Protein AF-A0A965TV95-F1 (afdb_monomer)

Solvent-accessible surface area (backbone atoms only — not comparable to full-atom values): 13916 Å² total; per-residue (Å²): 70,40,41,37,41,27,24,41,44,85,40,64,70,50,76,46,81,47,60,90,89,68,86,90,83,76,67,86,91,74,38,70,69,52,52,56,49,50,51,45,25,64,51,59,41,66,71,54,81,82,43,50,16,87,98,57,63,55,27,43,39,33,44,36,45,94,66,37,34,44,35,34,38,36,69,82,50,48,34,39,35,44,33,46,82,91,44,77,47,80,42,73,73,57,70,82,58,56,58,62,84,54,31,76,73,72,46,57,62,50,72,40,102,84,54,74,42,66,87,88,65,74,56,98,88,47,64,76,71,73,71,75,49,50,75,67,55,45,50,47,52,50,30,41,74,69,59,46,49,60,58,54,51,54,49,53,50,52,52,51,50,53,53,54,50,54,50,52,50,55,51,52,53,54,49,50,53,53,49,51,52,52,50,52,52,51,52,54,52,51,58,51,51,53,54,52,49,56,53,49,55,52,52,51,53,52,51,50,54,52,51,57,52,49,54,52,51,53,54,52,51,54,51,52,54,52,49,55,55,49,52,54,50,50,53,52,50,51,55,56,56,67,74,75,114

Structure (mmCIF, N/CA/C/O backbone):
data_AF-A0A965TV95-F1
#
_entry.id   AF-A0A965TV95-F1
#
loop_
_atom_site.group_PDB
_atom_site.id
_atom_site.type_symbol
_atom_site.label_atom_id
_atom_site.label_alt_id
_atom_site.label_comp_id
_atom_site.label_asym_id
_atom_site.label_entity_id
_atom_site.label_seq_id
_atom_site.pdbx_PDB_ins_code
_atom_site.Cartn_x
_atom_site.Cartn_y
_atom_site.Cartn_z
_atom_site.occupancy
_atom_site.B_iso_or_equiv
_atom_site.auth_seq_id
_atom_site.auth_comp_id
_atom_site.auth_asym_id
_atom_site.auth_atom_id
_atom_site.pdbx_PDB_model_num
ATOM 1 N N . MET A 1 1 ? -24.314 -5.364 17.570 1.00 91.31 1 MET A N 1
ATOM 2 C CA . MET A 1 1 ? -22.906 -5.791 17.663 1.00 91.31 1 MET A CA 1
ATOM 3 C C . MET A 1 1 ? -22.547 -5.962 19.131 1.00 91.31 1 MET A C 1
ATOM 5 O O . MET A 1 1 ? -23.114 -5.269 19.971 1.00 91.31 1 MET A O 1
ATOM 9 N N . GLU A 1 2 ? -21.637 -6.867 19.453 1.00 95.75 2 GLU A N 1
ATOM 10 C CA . GLU A 1 2 ? -21.153 -7.118 20.809 1.00 95.75 2 GLU A CA 1
ATOM 11 C C . GLU A 1 2 ? -19.624 -7.090 20.809 1.00 95.75 2 GLU A C 1
ATOM 13 O O . GLU A 1 2 ? -18.989 -7.829 20.062 1.00 95.75 2 GLU A O 1
ATOM 18 N N . LEU A 1 3 ? -19.040 -6.230 21.642 1.00 96.50 3 LEU A N 1
ATOM 19 C CA . LEU A 1 3 ? -17.599 -6.097 21.817 1.00 96.50 3 LEU A CA 1
ATOM 20 C C . LEU A 1 3 ? -17.187 -6.714 23.154 1.00 96.50 3 LEU A C 1
ATOM 22 O O . LEU A 1 3 ? -17.605 -6.248 24.215 1.00 96.50 3 LEU A O 1
ATOM 26 N N . ARG A 1 4 ? -16.331 -7.731 23.110 1.00 97.44 4 ARG A N 1
ATOM 27 C CA . ARG A 1 4 ? -15.709 -8.359 24.278 1.00 97.44 4 ARG A CA 1
ATOM 28 C C . ARG A 1 4 ? -14.257 -7.929 24.382 1.00 97.44 4 ARG A C 1
ATOM 30 O O . ARG A 1 4 ? -13.514 -7.971 23.406 1.00 97.44 4 ARG A O 1
ATOM 37 N N . ILE A 1 5 ? -13.861 -7.521 25.581 1.00 97.31 5 ILE A N 1
ATOM 38 C CA . ILE A 1 5 ? -12.530 -6.996 25.875 1.00 97.31 5 ILE A CA 1
ATOM 39 C C . ILE A 1 5 ? -12.007 -7.683 27.128 1.00 97.31 5 ILE A C 1
ATOM 41 O O . ILE A 1 5 ? -12.613 -7.583 28.200 1.00 97.31 5 ILE A O 1
ATOM 45 N N . LYS A 1 6 ? -10.843 -8.321 27.022 1.00 97.19 6 LYS A N 1
ATOM 46 C CA . LYS A 1 6 ? -10.181 -9.002 28.132 1.00 97.19 6 LYS A CA 1
ATOM 47 C C . LYS A 1 6 ? -8.717 -8.585 28.215 1.00 97.19 6 LYS A C 1
ATOM 49 O O . LYS A 1 6 ? -7.990 -8.672 27.233 1.00 97.19 6 LYS A O 1
ATOM 54 N N . ASN A 1 7 ? -8.289 -8.180 29.410 1.00 96.56 7 ASN A N 1
ATOM 55 C CA . ASN A 1 7 ? -6.923 -7.750 29.726 1.00 96.56 7 ASN A CA 1
ATOM 56 C C . ASN A 1 7 ? -6.386 -6.588 28.858 1.00 96.56 7 ASN A C 1
ATOM 58 O O . ASN A 1 7 ? -5.202 -6.554 28.522 1.00 96.56 7 ASN A O 1
ATOM 62 N N . PHE A 1 8 ? -7.232 -5.599 28.562 1.00 95.75 8 PHE A N 1
ATOM 63 C CA . PHE A 1 8 ? -6.874 -4.420 27.767 1.00 95.75 8 PHE A CA 1
ATOM 64 C C . PHE A 1 8 ? -6.899 -3.153 28.634 1.00 95.75 8 PHE A C 1
ATOM 66 O O . PHE A 1 8 ? -7.957 -2.711 29.087 1.00 95.75 8 PHE A O 1
ATOM 73 N N . GLN A 1 9 ? -5.739 -2.545 28.877 1.00 94.12 9 GLN A N 1
ATOM 74 C CA . GLN A 1 9 ? -5.569 -1.352 29.713 1.00 94.12 9 GLN A CA 1
ATOM 75 C C . GLN A 1 9 ? -6.315 -1.473 31.062 1.00 94.12 9 GLN A C 1
ATOM 77 O O . GLN A 1 9 ? -6.079 -2.395 31.851 1.00 94.12 9 GLN A O 1
ATOM 82 N N . SER A 1 10 ? -7.239 -0.550 31.349 1.00 92.50 10 SER A N 1
ATOM 83 C CA . SER A 1 10 ? -8.043 -0.539 32.573 1.00 92.50 10 SER A CA 1
ATOM 84 C C . SER A 1 10 ? -9.139 -1.614 32.604 1.00 92.50 10 SER A C 1
ATOM 86 O O . SER A 1 10 ? -9.664 -1.898 33.683 1.00 92.50 10 SER A O 1
ATOM 88 N N . ILE A 1 11 ? -9.418 -2.294 31.489 1.00 93.50 11 ILE A N 1
ATOM 89 C CA . ILE A 1 11 ? -10.478 -3.296 31.351 1.00 93.50 11 ILE A CA 1
ATOM 90 C C . ILE A 1 11 ? -9.917 -4.697 31.630 1.00 93.50 11 ILE A C 1
ATOM 92 O O . ILE A 1 11 ? -9.057 -5.206 30.914 1.00 93.50 11 ILE A O 1
ATOM 96 N N . LYS A 1 12 ? -10.412 -5.344 32.694 1.00 94.75 12 LYS A N 1
ATOM 97 C CA . LYS A 1 12 ? -10.047 -6.733 33.030 1.00 94.75 12 LYS A CA 1
ATOM 98 C C . LYS A 1 12 ? -10.812 -7.736 32.167 1.00 94.75 12 LYS A C 1
ATOM 100 O O . LYS A 1 12 ? -10.205 -8.587 31.531 1.00 94.75 12 LYS A O 1
ATOM 105 N N . ASN A 1 13 ? -12.135 -7.646 32.179 1.00 95.88 13 ASN A N 1
ATOM 106 C CA . ASN A 1 13 ? -13.031 -8.467 31.375 1.00 95.88 13 ASN A CA 1
ATOM 107 C C . ASN A 1 13 ? -14.373 -7.741 31.302 1.00 95.88 13 ASN A C 1
ATOM 109 O O . ASN A 1 13 ? -14.999 -7.554 32.345 1.00 95.88 13 ASN A O 1
ATOM 113 N N . GLN A 1 14 ? -14.767 -7.284 30.120 1.00 94.88 14 GLN A N 1
ATOM 114 C CA . GLN A 1 14 ? -16.055 -6.635 29.907 1.00 94.88 14 GLN A CA 1
ATOM 115 C C . GLN A 1 14 ? -16.634 -6.980 28.543 1.00 94.88 14 GLN A C 1
ATOM 117 O O . GLN A 1 14 ? -15.909 -7.225 27.581 1.00 94.88 14 GLN A O 1
ATOM 122 N N . THR A 1 15 ? -17.962 -6.964 28.481 1.00 95.38 15 THR A N 1
ATOM 123 C CA . THR A 1 15 ? -18.738 -7.115 27.252 1.00 95.38 15 THR A CA 1
ATOM 124 C C . THR A 1 15 ? -19.638 -5.899 27.098 1.00 95.38 15 THR A C 1
ATOM 126 O O . THR A 1 15 ? -20.311 -5.505 28.049 1.00 95.38 15 THR A O 1
ATOM 129 N N . VAL A 1 16 ? -19.629 -5.289 25.917 1.00 93.19 16 VAL A N 1
ATOM 130 C CA . VAL A 1 16 ? -20.392 -4.079 25.614 1.00 93.19 16 VAL A CA 1
ATOM 131 C C . VAL A 1 16 ? -21.234 -4.319 24.372 1.00 93.19 16 VAL A C 1
ATOM 133 O O . VAL A 1 16 ? -20.713 -4.623 23.301 1.00 93.19 16 VAL A O 1
ATOM 136 N N . ALA A 1 17 ? -22.547 -4.158 24.514 1.00 93.19 17 ALA A N 1
ATOM 137 C CA . ALA A 1 17 ? -23.463 -4.177 23.386 1.00 93.19 17 ALA A CA 1
ATOM 138 C C . ALA A 1 17 ? -23.442 -2.810 22.686 1.00 93.19 17 ALA A C 1
ATOM 140 O O . ALA A 1 17 ? -23.709 -1.782 23.306 1.00 93.19 17 ALA A O 1
ATOM 141 N N . LEU A 1 18 ? -23.136 -2.810 21.390 1.00 91.31 18 LEU A N 1
ATOM 142 C CA . LEU A 1 18 ? -23.150 -1.632 20.526 1.00 91.31 18 LEU A CA 1
ATOM 143 C C . LEU A 1 18 ? -24.323 -1.770 19.547 1.00 91.31 18 LEU A C 1
ATOM 145 O O . LEU A 1 18 ? -24.403 -2.746 18.785 1.00 91.31 18 LEU A O 1
ATOM 149 N N . LYS A 1 19 ? -25.257 -0.814 19.577 1.00 89.56 19 LYS A N 1
ATOM 150 C CA . LYS A 1 19 ? -26.446 -0.813 18.714 1.00 89.56 19 LYS A CA 1
ATOM 151 C C . LYS A 1 19 ? -26.769 0.601 18.247 1.00 89.56 19 LYS A C 1
ATOM 153 O O . LYS A 1 19 ? -27.007 1.481 19.069 1.00 89.56 19 LYS A O 1
ATOM 158 N N . GLY A 1 20 ? -26.837 0.784 16.928 1.00 89.31 20 GLY A N 1
ATOM 159 C CA . GLY A 1 20 ? -27.147 2.075 16.314 1.00 89.31 20 GLY A CA 1
ATOM 160 C C . GLY A 1 20 ? -26.252 3.187 16.862 1.00 89.31 20 GLY A C 1
ATOM 161 O O . GLY A 1 20 ? -25.040 3.019 16.971 1.00 89.31 20 GLY A O 1
ATOM 162 N N . PHE A 1 21 ? -26.864 4.300 17.258 1.00 89.56 21 PHE A N 1
ATOM 163 C CA . PHE A 1 21 ? -26.169 5.367 17.965 1.00 89.56 21 PHE A CA 1
ATOM 164 C C . PHE A 1 21 ? -26.015 5.013 19.451 1.00 89.56 21 PHE A C 1
ATOM 166 O O . PHE A 1 21 ? -26.995 4.967 20.193 1.00 89.56 21 PHE A O 1
ATOM 173 N N . THR A 1 22 ? -24.783 4.741 19.883 1.00 90.50 22 THR A N 1
ATOM 174 C CA . THR A 1 22 ? -24.455 4.371 21.268 1.00 90.50 22 THR A CA 1
ATOM 175 C C . THR A 1 22 ? -23.564 5.439 21.896 1.00 90.50 22 THR A C 1
ATOM 177 O O . THR A 1 22 ? -22.488 5.731 21.377 1.00 90.50 22 THR A O 1
ATOM 180 N N . VAL A 1 23 ? -23.987 5.992 23.034 1.00 90.00 23 VAL A N 1
ATOM 181 C CA . VAL A 1 23 ? -23.206 6.964 23.813 1.00 90.00 23 VAL A CA 1
ATOM 182 C C . VAL A 1 23 ? -22.600 6.270 25.029 1.00 90.00 23 VAL A C 1
ATOM 184 O O . VAL A 1 23 ? -23.294 5.580 25.773 1.00 90.00 23 VAL A O 1
ATOM 187 N N . LEU A 1 24 ? -21.294 6.452 25.233 1.00 88.06 24 LEU A N 1
ATOM 188 C CA . LEU A 1 24 ? -20.567 5.931 26.391 1.00 88.06 24 LEU A CA 1
ATOM 189 C C . LEU A 1 24 ? -20.314 7.056 27.394 1.00 88.06 24 LEU A C 1
ATOM 191 O O . LEU A 1 24 ? -19.411 7.875 27.215 1.00 88.06 24 LEU A O 1
ATOM 195 N N . GLU A 1 25 ? -21.087 7.069 28.474 1.00 89.56 25 GLU A N 1
ATOM 196 C CA . GLU A 1 25 ? -20.960 8.059 29.542 1.00 89.56 25 GLU A CA 1
ATOM 197 C C . GLU A 1 25 ? -20.206 7.503 30.753 1.00 89.56 25 GLU A C 1
ATOM 199 O O . GLU A 1 25 ? -20.175 6.302 31.019 1.00 89.56 25 GLU A O 1
ATOM 204 N N . GLY A 1 26 ? -19.563 8.392 31.506 1.00 87.31 2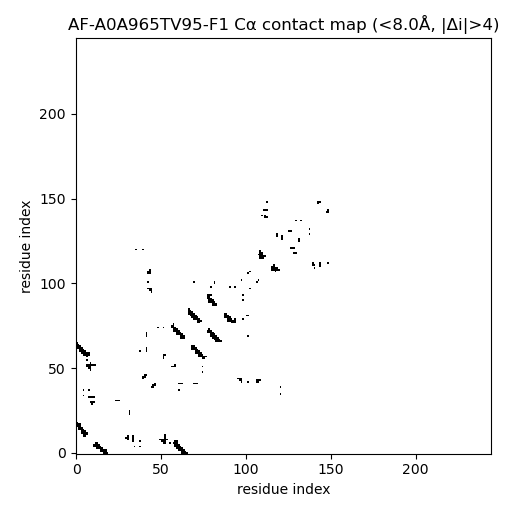6 GLY A N 1
ATOM 205 C CA . GLY A 1 26 ? -18.866 8.033 32.736 1.00 87.31 26 GLY A CA 1
ATOM 206 C C . GLY A 1 26 ? -17.772 9.026 33.091 1.00 87.31 26 GLY A C 1
ATOM 207 O O . GLY A 1 26 ? -17.379 9.864 32.273 1.00 87.31 26 GLY A O 1
ATOM 208 N N . LYS A 1 27 ? -17.231 8.906 34.306 1.00 87.44 27 LYS A N 1
ATOM 209 C CA . LYS A 1 27 ? -16.133 9.764 34.774 1.00 87.44 27 LYS A CA 1
ATOM 210 C C . LYS A 1 27 ? -14.905 9.638 33.864 1.00 87.44 27 LYS A C 1
ATOM 212 O O . LYS A 1 27 ? -14.723 8.639 33.153 1.00 87.44 27 LYS A O 1
ATOM 217 N N . SER A 1 28 ? -14.078 10.679 33.837 1.00 83.06 28 SER A N 1
ATOM 218 C CA . SER A 1 28 ? -12.763 10.623 33.190 1.00 83.06 28 SER A CA 1
ATOM 219 C C . SER A 1 28 ? -11.952 9.441 33.729 1.00 83.06 28 SER A C 1
ATOM 221 O O . SER A 1 28 ? -12.161 9.002 34.857 1.00 83.06 28 SER A O 1
ATOM 223 N N . ASP A 1 29 ? -11.105 8.866 32.876 1.00 80.25 29 ASP A N 1
ATOM 224 C CA . ASP A 1 29 ? -10.229 7.727 33.196 1.00 80.25 29 ASP A CA 1
ATOM 225 C C . ASP A 1 29 ? -10.911 6.397 33.561 1.00 80.25 29 ASP A C 1
ATOM 227 O O . ASP A 1 29 ? -10.246 5.421 33.903 1.00 80.25 29 ASP A O 1
ATOM 231 N N . CYS A 1 30 ? -12.227 6.268 33.358 1.00 83.81 30 CYS A N 1
ATOM 232 C CA . CYS A 1 30 ? -12.932 4.988 33.517 1.00 83.81 30 CYS A CA 1
ATOM 233 C C . CYS A 1 30 ? -12.716 3.983 32.367 1.00 83.81 30 CYS A C 1
ATOM 235 O O . CYS A 1 30 ? -13.357 2.938 32.346 1.00 83.81 30 CYS A O 1
ATOM 237 N N . GLY A 1 31 ? -11.838 4.271 31.399 1.00 83.00 31 GLY A N 1
ATOM 238 C CA . GLY A 1 31 ? -11.564 3.369 30.270 1.00 83.00 31 GLY A CA 1
ATOM 239 C C . GLY A 1 31 ? -12.420 3.585 29.018 1.00 83.00 31 GLY A C 1
ATOM 240 O O . GLY A 1 31 ? -12.377 2.759 28.113 1.00 83.00 31 GLY A O 1
ATOM 241 N N . LYS A 1 32 ? -13.140 4.709 28.897 1.00 89.56 32 LYS A N 1
ATOM 242 C CA . LYS A 1 32 ? -13.893 5.056 27.671 1.00 89.56 32 LYS A CA 1
ATOM 243 C C . LYS A 1 32 ? -12.996 5.048 26.425 1.00 89.56 32 LYS A C 1
ATOM 245 O O . LYS A 1 32 ? -13.294 4.390 25.434 1.00 89.56 32 LYS A O 1
ATOM 250 N N . SER A 1 33 ? -11.833 5.696 26.514 1.00 89.94 33 SER A N 1
ATOM 251 C CA . SER A 1 33 ? -10.844 5.712 25.429 1.00 89.94 33 SER A CA 1
ATOM 252 C C . SER A 1 33 ? -10.202 4.341 25.190 1.00 89.94 33 SER A C 1
ATOM 254 O O . SER A 1 33 ? -9.759 4.074 24.077 1.00 89.94 33 SER A O 1
ATOM 256 N N . ALA A 1 34 ? -10.165 3.464 26.202 1.00 92.25 34 ALA A N 1
ATOM 257 C CA . ALA A 1 34 ? -9.672 2.095 26.049 1.00 92.25 34 ALA A CA 1
ATOM 258 C C . ALA A 1 34 ? -10.620 1.259 25.177 1.00 92.25 34 ALA A C 1
ATOM 260 O O . ALA A 1 34 ? -10.148 0.477 24.364 1.00 92.25 34 ALA A O 1
ATOM 261 N N . LEU A 1 35 ? -11.936 1.484 25.268 1.00 92.38 35 LEU A N 1
ATOM 262 C CA . LEU A 1 35 ? -12.911 0.836 24.386 1.00 92.38 35 LEU A CA 1
ATOM 263 C C . LEU A 1 35 ? -12.701 1.235 22.918 1.00 92.38 35 LEU A C 1
ATOM 265 O O . LEU A 1 35 ? -12.623 0.361 22.058 1.00 92.38 35 LEU A O 1
ATOM 269 N N . ARG A 1 36 ? -12.519 2.534 22.634 1.00 91.00 36 ARG A N 1
ATOM 270 C CA . ARG A 1 36 ? -12.180 3.013 21.279 1.00 91.00 36 ARG A CA 1
ATOM 271 C C . ARG A 1 36 ? -10.901 2.353 20.755 1.00 91.00 36 ARG A C 1
ATOM 273 O O . ARG A 1 36 ? -10.893 1.845 19.643 1.00 91.00 36 ARG A O 1
ATOM 280 N N . ARG A 1 37 ? -9.829 2.350 21.557 1.00 92.75 37 ARG A N 1
ATOM 281 C CA . ARG A 1 37 ? -8.543 1.730 21.184 1.00 92.75 37 ARG A CA 1
ATOM 282 C C . ARG A 1 37 ? -8.655 0.220 20.980 1.00 92.75 37 ARG A C 1
ATOM 284 O O . ARG A 1 37 ? -7.956 -0.313 20.134 1.00 92.75 37 ARG A O 1
ATOM 291 N N . ALA A 1 38 ? -9.519 -0.462 21.729 1.00 94.50 38 ALA A N 1
ATOM 292 C CA . ALA A 1 38 ? -9.771 -1.884 21.532 1.00 94.50 38 ALA A CA 1
ATOM 293 C C . ALA A 1 38 ? -10.426 -2.152 20.167 1.00 94.50 38 ALA A C 1
ATOM 295 O O . ALA A 1 38 ? -9.986 -3.046 19.454 1.00 94.50 38 ALA A O 1
ATOM 296 N N . LEU A 1 39 ? -11.423 -1.353 19.767 1.00 93.00 39 LEU A N 1
ATOM 297 C CA . LEU A 1 39 ? -12.008 -1.449 18.422 1.00 93.00 39 LEU A CA 1
ATOM 298 C C . LEU A 1 39 ? -10.977 -1.156 17.331 1.00 93.00 39 LEU A C 1
ATOM 300 O O . LEU A 1 39 ? -10.867 -1.916 16.376 1.00 93.00 39 LEU A O 1
ATOM 304 N N . ASP A 1 40 ? -10.204 -0.087 17.503 1.00 92.19 40 ASP A N 1
ATOM 305 C CA . ASP A 1 40 ? -9.152 0.311 16.568 1.00 92.19 40 ASP A CA 1
ATOM 306 C C . ASP A 1 40 ? -8.097 -0.793 16.394 1.00 92.19 40 ASP A C 1
ATOM 308 O O . ASP A 1 40 ? -7.795 -1.220 15.282 1.00 92.19 40 ASP A O 1
ATOM 312 N N . SER A 1 41 ? -7.626 -1.355 17.508 1.00 93.25 41 SER A N 1
ATOM 313 C CA . SER A 1 41 ? -6.633 -2.426 17.506 1.00 93.25 41 SER A CA 1
ATOM 314 C C . SER A 1 41 ? -7.163 -3.724 16.896 1.00 93.25 41 SER A C 1
ATOM 316 O O . SER A 1 41 ? -6.427 -4.398 16.174 1.00 93.25 41 SER A O 1
ATOM 318 N N . LEU A 1 42 ? -8.432 -4.058 17.146 1.00 94.62 42 LEU A N 1
ATOM 319 C CA . LEU A 1 42 ? -9.084 -5.237 16.585 1.00 94.62 42 LEU A CA 1
ATOM 320 C C . LEU A 1 42 ? -9.258 -5.110 15.067 1.00 94.62 42 LEU A C 1
ATOM 322 O O . LEU A 1 42 ? -8.912 -6.038 14.343 1.00 94.62 42 LEU A O 1
ATOM 326 N N . LEU A 1 43 ? -9.770 -3.980 14.579 1.00 92.75 43 LEU A N 1
ATOM 327 C CA . LEU A 1 43 ? -10.153 -3.818 13.173 1.00 92.75 43 LEU A CA 1
ATOM 328 C C . LEU A 1 43 ? -8.976 -3.413 12.272 1.00 92.75 43 LEU A C 1
ATOM 330 O O . LEU A 1 43 ? -8.872 -3.889 11.145 1.00 92.75 43 LEU A O 1
ATOM 334 N N . PHE A 1 44 ? -8.045 -2.602 12.777 1.00 90.94 44 PHE A N 1
ATOM 335 C CA . PHE A 1 44 ? -6.966 -1.998 11.983 1.00 90.94 44 PHE A CA 1
ATOM 336 C C . PHE A 1 44 ? -5.559 -2.409 12.438 1.00 90.94 44 PHE A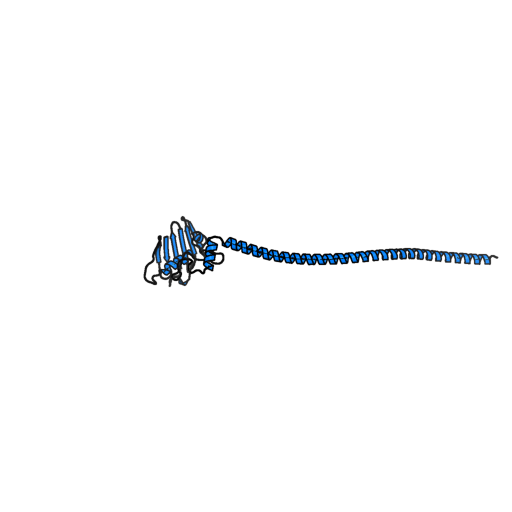 C 1
ATOM 338 O O . PHE A 1 44 ? -4.572 -1.821 12.004 1.00 90.94 44 PHE A O 1
ATOM 345 N N . ASN A 1 45 ? -5.451 -3.402 13.329 1.00 90.75 45 ASN A N 1
ATOM 346 C CA . ASN A 1 45 ? -4.186 -3.916 13.861 1.00 90.75 45 ASN A CA 1
ATOM 347 C C . ASN A 1 45 ? -3.285 -2.838 14.510 1.00 90.75 45 ASN A C 1
ATOM 349 O O . ASN A 1 45 ? -2.073 -3.021 14.609 1.00 90.75 45 ASN A O 1
ATOM 353 N N . SER A 1 46 ? -3.861 -1.746 15.033 1.00 89.75 46 SER A N 1
ATOM 354 C CA . SER A 1 46 ? -3.142 -0.634 15.689 1.00 89.75 46 SER A CA 1
ATOM 355 C C . SER A 1 46 ? -2.652 -0.953 17.116 1.00 89.75 46 SER A C 1
ATOM 357 O O . SER A 1 46 ? -2.658 -0.112 18.014 1.00 89.75 46 SER A O 1
ATOM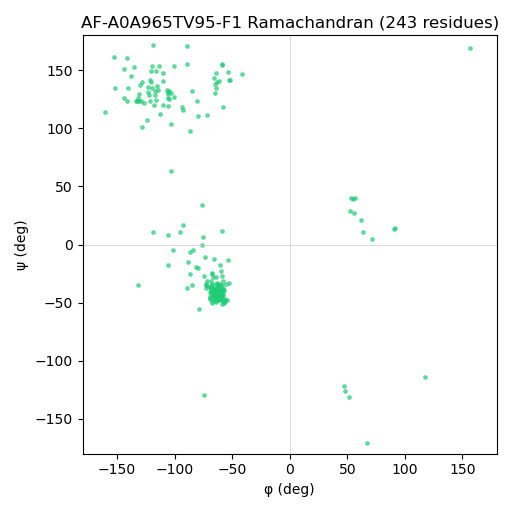 359 N N . TRP A 1 47 ? -2.265 -2.207 17.364 1.00 90.69 47 TRP A N 1
ATOM 360 C CA . TRP A 1 47 ? -1.843 -2.679 18.683 1.00 90.69 47 TRP A CA 1
ATOM 361 C C . TRP A 1 47 ? -0.567 -1.985 19.180 1.00 90.69 47 TRP A C 1
ATOM 363 O O . TRP A 1 47 ? 0.442 -1.945 18.479 1.00 90.69 47 TRP A O 1
ATOM 373 N N . ASP A 1 48 ? -0.584 -1.560 20.444 1.00 91.44 48 ASP A N 1
ATOM 374 C CA . ASP A 1 48 ? 0.587 -1.105 21.194 1.00 91.44 48 ASP A CA 1
ATOM 375 C C . ASP A 1 48 ? 0.764 -1.990 22.439 1.00 91.44 48 ASP A C 1
ATOM 377 O O . ASP A 1 48 ? -0.204 -2.326 23.123 1.00 91.44 48 ASP A O 1
ATOM 381 N N . ASN A 1 49 ? 2.003 -2.346 22.785 1.00 90.50 49 ASN A N 1
ATOM 382 C CA . ASN A 1 49 ? 2.302 -3.116 23.996 1.00 90.50 49 ASN A CA 1
ATOM 383 C C . ASN A 1 49 ? 1.826 -2.424 25.286 1.00 90.50 49 ASN A C 1
ATOM 385 O O . ASN A 1 49 ? 1.490 -3.105 26.255 1.00 90.50 49 ASN A O 1
ATOM 389 N N . ALA A 1 50 ? 1.722 -1.092 25.300 1.00 92.06 50 ALA A N 1
ATOM 390 C CA . ALA A 1 50 ? 1.134 -0.320 26.393 1.00 92.06 50 ALA A CA 1
ATOM 391 C C . ALA A 1 50 ? -0.377 -0.572 26.576 1.00 92.06 50 ALA A C 1
ATOM 393 O O . ALA A 1 50 ? -0.965 -0.146 27.575 1.00 92.06 50 ALA A O 1
ATOM 394 N N . TYR A 1 51 ? -1.034 -1.234 25.619 1.00 94.62 51 TYR A N 1
ATOM 395 C CA . TYR A 1 51 ? -2.440 -1.614 25.724 1.00 94.62 51 TYR A CA 1
ATOM 396 C C . TYR A 1 51 ? -2.641 -2.892 26.532 1.00 94.62 51 TYR A C 1
ATOM 398 O O . TYR A 1 51 ? -3.733 -3.104 27.060 1.00 94.62 51 TYR A O 1
ATOM 406 N N . LEU A 1 52 ? -1.599 -3.707 26.707 1.00 94.88 52 LEU A N 1
ATOM 407 C CA . LEU A 1 52 ? -1.667 -4.877 27.569 1.00 94.88 52 LEU A CA 1
ATOM 408 C C . LEU A 1 52 ? -1.882 -4.444 29.024 1.00 94.88 52 LEU A C 1
ATOM 410 O O . LEU A 1 52 ? -1.182 -3.581 29.561 1.00 94.88 52 LEU A O 1
ATOM 414 N N . ARG A 1 53 ? -2.867 -5.048 29.693 1.00 94.00 53 ARG A N 1
ATOM 415 C CA . ARG A 1 53 ? -3.105 -4.788 31.114 1.00 94.00 53 ARG A CA 1
ATOM 416 C C . ARG A 1 53 ? -1.898 -5.232 31.953 1.00 94.00 53 ARG A C 1
ATOM 418 O O . ARG A 1 53 ? -1.347 -6.311 31.735 1.00 94.00 53 ARG A O 1
ATOM 425 N N . LYS A 1 54 ? -1.534 -4.433 32.964 1.00 92.06 54 LYS A N 1
ATOM 426 C CA . LYS A 1 54 ? -0.474 -4.780 33.930 1.00 92.06 54 LYS A CA 1
ATOM 427 C C . LYS A 1 54 ? -0.705 -6.166 34.541 1.00 92.06 54 LYS A C 1
ATOM 429 O O . LYS A 1 54 ? -1.846 -6.537 34.814 1.00 92.06 54 LYS A O 1
ATOM 434 N N . ASP A 1 55 ? 0.388 -6.900 34.736 1.00 90.69 55 ASP A N 1
ATOM 435 C CA . ASP A 1 55 ? 0.423 -8.259 35.298 1.00 90.69 55 ASP A CA 1
ATOM 436 C C . ASP A 1 55 ? -0.337 -9.319 34.479 1.00 90.69 55 ASP A C 1
ATOM 438 O O . ASP A 1 55 ? -0.688 -10.386 34.982 1.00 90.69 55 ASP A O 1
ATOM 442 N N . THR A 1 56 ? -0.572 -9.052 33.192 1.00 93.50 56 THR A N 1
ATOM 443 C CA . THR A 1 56 ? -1.138 -10.022 32.248 1.00 93.50 56 THR A CA 1
ATOM 444 C C . THR A 1 56 ? -0.169 -10.270 31.096 1.00 93.50 56 THR A C 1
ATOM 446 O O . THR A 1 56 ? 0.671 -9.428 30.791 1.00 93.50 56 THR A O 1
ATOM 449 N N . ARG A 1 57 ? -0.247 -11.456 30.482 1.00 93.56 57 ARG A N 1
ATOM 450 C CA . ARG A 1 57 ? 0.608 -11.848 29.343 1.00 93.56 57 ARG A CA 1
ATOM 451 C C . ARG A 1 57 ? -0.124 -11.839 28.008 1.00 93.56 57 ARG A C 1
ATOM 453 O O . ARG A 1 57 ? 0.519 -11.847 26.964 1.00 93.56 57 ARG A O 1
ATOM 460 N N . THR A 1 58 ? -1.451 -11.857 28.053 1.00 94.06 58 THR A N 1
ATOM 461 C CA . THR A 1 58 ? -2.312 -11.947 26.879 1.00 94.06 58 THR A CA 1
ATOM 462 C C . THR A 1 58 ? -3.494 -11.007 27.005 1.00 94.06 58 THR A C 1
ATOM 464 O O . THR A 1 58 ? -4.051 -10.824 28.093 1.00 94.06 58 THR A O 1
ATOM 467 N N . CYS A 1 59 ? -3.884 -10.458 25.864 1.00 95.75 59 CYS A N 1
ATOM 468 C CA . CYS A 1 59 ? -5.086 -9.680 25.647 1.00 95.75 59 CYS A CA 1
ATOM 469 C C . CYS A 1 59 ? -5.926 -10.360 24.568 1.00 95.75 59 CYS A C 1
ATOM 471 O O . CYS A 1 59 ? -5.388 -10.879 23.591 1.00 95.75 59 CYS A O 1
ATOM 473 N N . GLU A 1 60 ? -7.241 -10.341 24.752 1.00 96.94 60 GLU A N 1
ATOM 474 C CA . GLU A 1 60 ? -8.201 -10.920 23.818 1.00 96.94 60 GLU A CA 1
ATOM 475 C C . GLU A 1 60 ? -9.298 -9.893 23.551 1.00 96.94 60 GLU A C 1
ATOM 477 O O . GLU A 1 60 ? -9.939 -9.388 24.480 1.00 96.94 60 GLU A O 1
ATOM 482 N N . LEU A 1 61 ? -9.482 -9.571 22.276 1.00 97.38 61 LEU A N 1
ATOM 483 C CA . LEU A 1 61 ? -10.499 -8.654 21.783 1.00 97.38 61 LEU A CA 1
ATOM 484 C C . LEU A 1 61 ? -11.402 -9.420 20.826 1.00 97.38 61 LEU A C 1
ATOM 486 O O . LEU A 1 61 ? -10.903 -10.147 19.972 1.00 97.38 61 LEU A O 1
ATOM 490 N N . SER A 1 62 ? -12.718 -9.266 20.949 1.00 97.44 62 SER A N 1
ATOM 491 C CA . SER A 1 62 ? -13.661 -9.916 20.040 1.00 97.44 62 SER A CA 1
ATOM 492 C C . SER A 1 62 ? -14.821 -8.999 19.696 1.00 97.44 62 SER A C 1
ATOM 494 O O . SER A 1 62 ? -15.404 -8.390 20.588 1.00 97.44 62 SER A O 1
ATOM 496 N N . LEU A 1 63 ? -15.189 -8.934 18.420 1.00 96.69 63 LEU A N 1
ATOM 497 C CA . LEU A 1 63 ? -16.368 -8.224 17.936 1.00 96.69 63 LEU A CA 1
ATOM 498 C C . LEU A 1 63 ? -17.270 -9.209 17.205 1.00 96.69 63 LEU A C 1
ATOM 500 O O . LEU A 1 63 ? -16.844 -9.833 16.235 1.00 96.69 63 LEU A O 1
ATOM 504 N N . SER A 1 64 ? -18.513 -9.309 17.658 1.00 95.44 64 SER A N 1
ATOM 505 C CA . SER A 1 64 ? -19.536 -10.156 17.053 1.00 95.44 64 SER A CA 1
ATOM 506 C C . SER A 1 64 ? -20.686 -9.311 16.519 1.00 95.44 64 SER A C 1
ATOM 508 O O . SER A 1 64 ? -21.207 -8.424 17.205 1.00 95.44 64 SER A O 1
ATOM 510 N N . TYR A 1 65 ? -21.094 -9.570 15.285 1.00 93.44 65 TYR A N 1
ATOM 511 C CA . TYR A 1 65 ? -22.252 -8.951 14.657 1.00 93.44 65 TYR A CA 1
ATOM 512 C C . TYR A 1 65 ? -22.831 -9.902 13.613 1.00 93.44 65 TYR A C 1
ATOM 514 O O . TYR A 1 65 ? -22.087 -10.508 12.850 1.00 93.44 65 TYR A O 1
ATOM 522 N N . ASP A 1 66 ? -24.155 -10.045 13.612 1.00 90.94 66 ASP A N 1
ATOM 523 C CA . ASP A 1 66 ? -24.870 -11.018 12.780 1.00 90.94 66 ASP A CA 1
ATOM 524 C C . ASP A 1 66 ? -24.229 -12.420 12.880 1.00 90.94 66 ASP A C 1
ATOM 526 O O . ASP A 1 66 ? -24.023 -12.908 13.993 1.00 90.94 66 ASP A O 1
ATOM 530 N N . ASP A 1 67 ? -23.870 -13.041 11.752 1.00 92.88 67 ASP A N 1
ATOM 531 C CA . ASP A 1 67 ? -23.197 -14.349 11.688 1.00 92.88 67 ASP A CA 1
ATOM 532 C C . ASP A 1 67 ? -21.659 -14.246 11.631 1.00 92.88 67 ASP A C 1
ATOM 534 O O . ASP A 1 67 ? -20.985 -15.204 11.242 1.00 92.88 67 ASP A O 1
ATOM 538 N N . VAL A 1 68 ? -21.094 -13.082 11.981 1.00 95.88 68 VAL A N 1
ATOM 539 C CA . VAL A 1 68 ? -19.656 -12.787 11.934 1.00 95.88 68 VAL A CA 1
ATOM 540 C C . VAL A 1 68 ? -19.096 -12.566 13.337 1.00 95.88 68 VAL A C 1
ATOM 542 O O . VAL A 1 68 ? -19.635 -11.804 14.140 1.00 95.88 68 VAL A O 1
ATOM 545 N N . THR A 1 69 ? -17.960 -13.194 13.635 1.00 96.75 69 THR A N 1
ATOM 546 C CA . THR A 1 69 ? -17.161 -12.910 14.831 1.00 96.75 69 THR A CA 1
ATOM 547 C C . THR A 1 69 ? -15.687 -12.782 14.471 1.00 96.75 69 THR A C 1
ATOM 549 O O . THR A 1 69 ? -15.089 -13.700 13.912 1.00 96.75 69 THR A O 1
ATOM 552 N N . ILE A 1 70 ? -15.096 -11.641 14.822 1.00 96.44 70 ILE A N 1
ATOM 553 C CA . ILE A 1 70 ? -13.666 -11.364 14.681 1.00 96.44 70 ILE A CA 1
ATOM 554 C C . ILE A 1 70 ? -13.051 -11.438 16.071 1.00 96.44 70 ILE A C 1
ATOM 556 O O . ILE A 1 70 ? -13.492 -10.719 16.964 1.00 96.44 70 ILE A O 1
ATOM 560 N N . THR A 1 71 ? -12.018 -12.252 16.250 1.00 96.44 71 THR A N 1
ATOM 561 C CA . THR A 1 71 ? -11.255 -12.336 17.499 1.00 96.44 71 THR A CA 1
ATOM 562 C C . THR A 1 71 ? -9.787 -12.049 17.224 1.00 96.44 71 THR A C 1
ATOM 564 O O . THR A 1 71 ? -9.220 -12.586 16.276 1.00 96.44 71 THR A O 1
ATOM 567 N N . GLN A 1 72 ? -9.163 -11.237 18.069 1.00 95.50 72 GLN A N 1
ATOM 568 C CA . GLN A 1 72 ? -7.737 -10.945 18.049 1.00 95.50 72 GLN A CA 1
ATOM 569 C C . GLN A 1 72 ? -7.127 -11.319 19.401 1.00 95.50 72 GLN A C 1
ATOM 571 O O . GLN A 1 72 ? -7.602 -10.888 20.455 1.00 95.50 72 GLN A O 1
ATOM 576 N N . LEU A 1 73 ? -6.051 -12.098 19.354 1.00 94.38 73 LEU A N 1
ATOM 577 C CA . LEU A 1 73 ? -5.185 -12.393 20.490 1.00 94.38 73 LEU A CA 1
ATOM 578 C C . LEU A 1 73 ? -3.874 -11.626 20.319 1.00 94.38 73 LEU A C 1
ATOM 580 O O . LEU A 1 73 ? -3.297 -11.613 19.230 1.00 94.38 73 LEU A O 1
ATOM 584 N N . LYS A 1 74 ? -3.427 -10.967 21.391 1.00 92.56 74 LYS A N 1
ATOM 585 C CA . LYS A 1 74 ? -2.165 -10.216 21.443 1.00 92.56 74 LYS A CA 1
ATOM 586 C C . LYS A 1 74 ? -1.401 -10.503 22.732 1.00 92.56 74 LYS A C 1
ATOM 588 O O . LYS A 1 74 ? -2.003 -10.771 23.775 1.00 92.56 74 LYS A O 1
ATOM 593 N N . GLY A 1 75 ? -0.075 -10.379 22.684 1.00 86.88 75 GLY A N 1
ATOM 594 C CA . GLY A 1 75 ? 0.821 -10.558 23.830 1.00 86.88 75 GLY A CA 1
ATOM 595 C C . GLY A 1 75 ? 1.780 -11.722 23.603 1.00 86.88 75 GLY A C 1
ATOM 596 O O . GLY A 1 75 ? 2.634 -11.642 22.725 1.00 86.88 75 GLY A O 1
ATOM 597 N N . SER A 1 76 ? 1.659 -12.800 24.385 1.00 84.19 76 SER A N 1
ATOM 598 C CA . SER A 1 76 ? 2.476 -14.010 24.177 1.00 84.19 76 SER A CA 1
ATOM 599 C C . SER A 1 76 ? 2.169 -14.732 22.865 1.00 84.19 76 SER A C 1
ATOM 601 O O . SER A 1 76 ? 3.040 -15.396 22.315 1.00 84.19 76 SER A O 1
ATOM 603 N N . GLU A 1 77 ? 0.940 -14.597 22.376 1.00 83.38 77 GLU A N 1
ATOM 604 C CA . GLU A 1 77 ? 0.490 -15.109 21.087 1.00 83.38 77 GLU A CA 1
ATOM 605 C C . GLU A 1 77 ? -0.168 -13.969 20.316 1.00 83.38 77 GLU A C 1
ATOM 607 O O . GLU A 1 77 ? -0.884 -13.154 20.902 1.00 83.38 77 GLU A O 1
ATOM 612 N N . ASN A 1 78 ? 0.099 -13.914 19.011 1.00 90.50 78 ASN A N 1
ATOM 613 C CA . ASN A 1 78 ? -0.449 -12.911 18.108 1.00 90.50 78 ASN A CA 1
ATOM 614 C C . ASN A 1 78 ? -1.173 -13.623 16.967 1.00 90.50 78 ASN A C 1
ATOM 616 O O . ASN A 1 78 ? -0.533 -14.207 16.086 1.00 90.50 78 ASN A O 1
ATOM 620 N N . SER A 1 79 ? -2.498 -13.578 16.994 1.00 93.44 79 SER A N 1
ATOM 621 C CA . SER A 1 79 ? -3.328 -14.233 15.989 1.00 93.44 79 SER A CA 1
ATOM 622 C C . SER A 1 79 ? -4.665 -13.530 15.821 1.00 93.44 79 SER A C 1
ATOM 624 O O . SER A 1 79 ? -5.115 -12.755 16.670 1.00 93.44 79 SER A O 1
ATOM 626 N N . TYR A 1 80 ? -5.291 -13.825 14.693 1.00 95.38 80 TYR A N 1
ATOM 627 C CA . TYR A 1 80 ? -6.669 -13.481 14.411 1.00 95.38 80 TYR A CA 1
ATOM 628 C C . TYR A 1 80 ? -7.477 -14.747 14.150 1.00 95.38 80 TYR A C 1
ATOM 630 O O . TYR A 1 80 ? -6.976 -15.730 13.603 1.00 95.38 80 TYR A O 1
ATOM 638 N N . ALA A 1 81 ? -8.756 -14.703 14.487 1.00 95.12 81 ALA A N 1
ATOM 639 C CA . ALA A 1 81 ? -9.734 -15.677 14.047 1.00 95.12 81 ALA A CA 1
ATOM 640 C C . ALA A 1 81 ? -10.946 -14.950 13.468 1.00 95.12 81 ALA A C 1
ATOM 642 O O . ALA A 1 81 ? -11.419 -13.968 14.038 1.00 95.12 81 ALA A O 1
ATOM 643 N N . LEU A 1 82 ? -11.444 -15.457 12.345 1.00 95.94 82 LEU A N 1
ATOM 644 C CA . LEU A 1 82 ? -12.694 -15.022 11.740 1.00 95.94 82 LEU A CA 1
ATOM 645 C C . LEU A 1 82 ? -13.648 -16.207 11.709 1.00 95.94 82 LEU A C 1
ATOM 647 O O . LEU A 1 82 ? -13.357 -17.229 11.086 1.00 95.94 82 LEU A O 1
ATOM 651 N N . GLU A 1 83 ? -14.784 -16.064 12.370 1.00 96.44 83 GLU A N 1
ATOM 652 C CA . GLU A 1 83 ? -15.908 -16.976 12.252 1.00 96.44 83 GLU A CA 1
ATOM 653 C C . GLU A 1 83 ? -16.996 -16.314 11.410 1.00 96.44 83 GLU A C 1
ATOM 655 O O . GLU A 1 83 ? -17.397 -15.192 11.700 1.00 96.44 83 GLU A O 1
ATOM 660 N N . GLN A 1 84 ? -17.435 -16.988 10.349 1.00 94.31 84 GLN A N 1
ATOM 661 C CA . GLN A 1 84 ? -18.495 -16.514 9.463 1.00 94.31 84 GLN A CA 1
ATOM 662 C C . GLN A 1 84 ? -19.341 -17.701 9.001 1.00 94.31 84 GLN A C 1
ATOM 664 O O . GLN A 1 84 ? -18.801 -18.676 8.469 1.00 94.31 84 GLN A O 1
ATOM 669 N N . ASN A 1 85 ? -20.663 -17.633 9.185 1.00 89.81 85 ASN A N 1
ATOM 670 C CA . ASN A 1 85 ? -21.603 -18.694 8.785 1.00 89.81 85 ASN A CA 1
ATOM 671 C C . ASN A 1 85 ? -21.213 -20.082 9.344 1.00 89.81 85 ASN A C 1
ATOM 673 O O . ASN A 1 85 ? -21.230 -21.086 8.628 1.00 89.81 85 ASN A O 1
ATOM 677 N N . GLY A 1 86 ? -20.758 -20.128 10.602 1.00 87.00 86 GLY A N 1
ATOM 678 C CA . GLY A 1 86 ? -20.302 -21.350 11.279 1.00 87.00 86 GLY A CA 1
ATOM 679 C C . GLY A 1 86 ? -18.959 -21.916 10.794 1.00 87.00 86 GLY A C 1
ATOM 680 O O . GLY A 1 86 ? -18.542 -22.980 11.251 1.00 87.00 86 GLY A O 1
ATOM 681 N N . LYS A 1 87 ? -18.255 -21.237 9.877 1.00 91.81 87 LYS A N 1
ATOM 682 C CA . LYS A 1 87 ? -16.892 -21.597 9.460 1.00 91.81 87 LYS A CA 1
ATOM 683 C C . LYS A 1 87 ? -15.884 -20.697 10.152 1.00 91.81 87 LYS A C 1
ATOM 685 O O . LYS A 1 87 ? -15.956 -19.479 10.024 1.00 91.81 87 LYS A O 1
ATOM 690 N N . ARG A 1 88 ? -14.900 -21.306 10.812 1.00 94.56 88 ARG A N 1
ATOM 691 C CA . ARG A 1 88 ? -13.826 -20.590 11.503 1.00 94.56 88 ARG A CA 1
ATOM 692 C C . ARG A 1 88 ? -12.513 -20.680 10.732 1.00 94.56 88 ARG A C 1
ATOM 694 O O . ARG A 1 88 ? -12.084 -21.768 10.354 1.00 94.56 88 ARG A O 1
ATOM 701 N N . ARG A 1 89 ? -11.879 -19.532 10.505 1.00 94.44 89 ARG A N 1
ATOM 702 C CA . ARG A 1 89 ? -10.553 -19.381 9.895 1.00 94.44 89 ARG A CA 1
ATOM 703 C C . ARG A 1 89 ? -9.598 -18.794 10.924 1.00 94.44 89 ARG A C 1
ATOM 705 O O . ARG A 1 89 ? -9.968 -17.856 11.626 1.00 94.44 89 ARG A O 1
ATOM 712 N N . PHE A 1 90 ? -8.391 -19.341 10.998 1.00 93.81 90 PHE A N 1
ATOM 713 C CA . PHE A 1 90 ? -7.327 -18.861 11.876 1.00 93.81 90 PHE A CA 1
ATOM 714 C C . PHE A 1 90 ? -6.215 -18.232 11.046 1.00 93.81 90 PHE A C 1
ATOM 716 O O . PHE A 1 90 ? -5.870 -18.734 9.976 1.00 93.81 90 PHE A O 1
ATOM 723 N N . PHE A 1 91 ? -5.665 -17.143 11.561 1.00 92.81 91 PHE A N 1
ATOM 724 C CA . PHE A 1 91 ? -4.568 -16.402 10.964 1.00 92.81 91 PHE A CA 1
ATOM 725 C C . PHE A 1 91 ? -3.491 -16.242 12.034 1.00 92.81 91 PHE A C 1
ATOM 727 O O . PHE A 1 91 ? -3.611 -15.409 12.935 1.00 92.81 91 PHE A O 1
ATOM 734 N N . ASP A 1 92 ? -2.457 -17.072 11.955 1.00 86.12 92 ASP A N 1
ATOM 735 C CA . ASP A 1 92 ? -1.316 -17.020 12.865 1.00 86.12 92 ASP A CA 1
ATOM 736 C C . ASP A 1 92 ? -0.235 -16.085 12.324 1.00 86.12 92 ASP A C 1
ATOM 738 O O . ASP A 1 92 ? -0.115 -15.891 11.114 1.00 86.12 92 ASP A O 1
ATOM 742 N N . LYS A 1 93 ? 0.595 -15.538 13.223 1.00 69.69 93 LYS A N 1
ATOM 743 C CA . LYS A 1 93 ? 1.730 -14.664 12.867 1.00 69.69 93 LYS A CA 1
ATOM 744 C C . LYS A 1 93 ? 1.311 -13.463 12.018 1.00 69.69 93 LYS A C 1
ATOM 746 O O . LYS A 1 93 ? 2.028 -13.060 11.104 1.00 69.69 93 LYS A O 1
ATOM 751 N N . VAL A 1 94 ? 0.154 -12.888 12.337 1.00 72.00 94 VAL A N 1
ATOM 752 C CA . VAL A 1 94 ? -0.303 -11.653 11.700 1.00 72.00 94 VAL A CA 1
ATOM 753 C C . VAL A 1 94 ? 0.754 -10.578 11.935 1.00 72.00 94 VAL A C 1
ATOM 755 O O . VAL A 1 94 ? 1.102 -10.288 13.083 1.00 72.00 94 VAL A O 1
ATOM 758 N N . GLY A 1 95 ? 1.320 -10.080 10.835 1.00 70.38 95 GLY A N 1
ATOM 759 C CA . GLY A 1 95 ? 2.387 -9.088 10.833 1.00 70.38 95 GLY A CA 1
ATOM 760 C C . GLY A 1 95 ? 1.867 -7.696 11.186 1.00 70.38 95 GLY A C 1
ATOM 761 O O . GLY A 1 95 ? 1.184 -7.492 12.191 1.00 70.38 95 GLY A O 1
ATOM 762 N N . THR A 1 96 ? 2.208 -6.718 10.353 1.00 72.50 96 THR A N 1
ATOM 763 C CA . THR A 1 96 ? 1.828 -5.312 10.543 1.00 72.50 96 THR A CA 1
ATOM 764 C C . THR A 1 96 ? 0.397 -5.001 10.120 1.00 72.50 96 THR A C 1
ATOM 766 O O . THR A 1 96 ? -0.178 -4.046 10.629 1.00 72.50 96 THR A O 1
ATOM 769 N N . GLU A 1 97 ? -0.230 -5.824 9.281 1.00 81.19 97 GLU A N 1
ATOM 770 C CA . GLU A 1 97 ? -1.558 -5.545 8.723 1.00 81.19 97 GLU A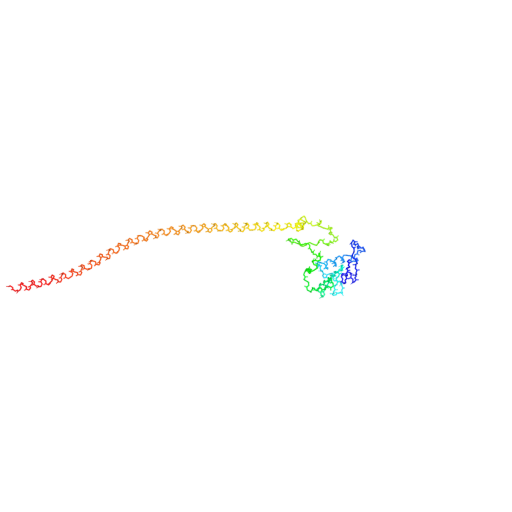 CA 1
ATOM 771 C C . GLU A 1 97 ? -2.645 -6.504 9.208 1.00 81.19 97 GLU A C 1
ATOM 773 O O . GLU A 1 97 ? -2.378 -7.658 9.545 1.00 81.19 97 GLU A O 1
ATOM 778 N N . THR A 1 98 ? -3.892 -6.029 9.204 1.00 87.56 98 THR A N 1
ATOM 779 C CA . THR A 1 98 ? -5.076 -6.869 9.405 1.00 87.56 98 THR A CA 1
ATOM 780 C C . THR A 1 98 ? -5.216 -7.877 8.245 1.00 87.56 98 THR A C 1
ATOM 782 O O . THR A 1 98 ? -5.038 -7.482 7.095 1.00 87.56 98 THR A O 1
ATOM 785 N N . PRO A 1 99 ? -5.562 -9.157 8.491 1.00 90.75 99 PRO A N 1
ATOM 786 C CA . PRO A 1 99 ? -5.833 -10.130 7.430 1.00 90.75 99 PRO A CA 1
ATOM 787 C C . PRO A 1 99 ? -6.878 -9.653 6.409 1.00 90.75 99 PRO A C 1
ATOM 789 O O . PRO A 1 99 ? -7.907 -9.100 6.801 1.00 90.75 99 PRO A O 1
ATOM 792 N N . ASP A 1 100 ? -6.670 -9.958 5.125 1.00 90.38 100 ASP A N 1
ATOM 793 C CA . ASP A 1 100 ? -7.557 -9.509 4.036 1.00 90.38 100 ASP A CA 1
ATOM 794 C C . ASP A 1 100 ? -9.006 -9.960 4.233 1.00 90.38 100 ASP A C 1
ATOM 796 O O . ASP A 1 100 ? -9.925 -9.173 4.066 1.00 90.38 100 ASP A O 1
ATOM 800 N N . ALA A 1 101 ? -9.222 -11.170 4.760 1.00 90.50 101 ALA A N 1
ATOM 801 C CA . ALA A 1 101 ? -10.564 -11.667 5.069 1.00 90.50 101 ALA A CA 1
ATOM 802 C C . ALA A 1 101 ? -11.341 -10.797 6.081 1.00 90.50 101 ALA A C 1
ATOM 804 O O . ALA A 1 101 ? -12.563 -10.883 6.143 1.00 90.50 101 ALA A O 1
ATOM 805 N N . ILE A 1 102 ? -10.645 -10.011 6.909 1.00 90.31 102 ILE A N 1
ATOM 806 C CA . ILE A 1 102 ? -11.261 -9.041 7.822 1.00 90.31 102 ILE A CA 1
ATOM 807 C C . ILE A 1 102 ? -11.418 -7.683 7.125 1.00 90.31 102 ILE A C 1
ATOM 809 O O . ILE A 1 102 ? -12.449 -7.040 7.315 1.00 90.31 102 ILE A O 1
ATOM 813 N N . LYS A 1 103 ? -10.450 -7.266 6.293 1.00 90.25 103 LYS A N 1
ATOM 814 C CA . LYS A 1 103 ? -10.558 -6.053 5.459 1.00 90.25 103 LYS A CA 1
ATOM 815 C C . LYS A 1 103 ? -11.775 -6.128 4.524 1.00 90.25 103 LYS A C 1
ATOM 817 O O . LYS A 1 103 ? -12.541 -5.171 4.453 1.00 90.25 103 LYS A O 1
ATOM 822 N N . ASP A 1 104 ? -12.019 -7.295 3.925 1.00 90.62 104 ASP A N 1
ATOM 823 C CA . ASP A 1 104 ? -13.144 -7.596 3.024 1.00 90.62 104 ASP A CA 1
ATOM 824 C C . ASP A 1 104 ? -14.526 -7.420 3.679 1.00 90.62 104 ASP A C 1
ATOM 826 O O . ASP A 1 104 ? -15.537 -7.298 2.989 1.00 90.62 104 ASP A O 1
ATOM 830 N N . LEU A 1 105 ? -14.592 -7.377 5.015 1.00 89.81 105 LEU A N 1
ATOM 831 C CA . LEU A 1 105 ? -15.821 -7.068 5.755 1.00 89.81 105 LEU A CA 1
ATOM 832 C C . LEU A 1 105 ? -16.162 -5.566 5.739 1.00 89.81 105 LEU A C 1
ATOM 834 O O . LEU A 1 105 ? -17.157 -5.161 6.337 1.00 89.81 105 LEU A O 1
ATOM 838 N N . GLY A 1 106 ? -15.341 -4.739 5.085 1.00 86.44 106 GLY A N 1
ATOM 839 C CA . GLY A 1 106 ? -15.480 -3.283 5.035 1.00 86.44 106 GLY A CA 1
ATOM 840 C C . GLY A 1 106 ? -14.735 -2.553 6.154 1.00 86.44 106 GLY A C 1
ATOM 841 O O . GLY A 1 106 ? -14.974 -1.367 6.372 1.00 86.44 106 GLY A O 1
ATOM 842 N N . PHE A 1 107 ? -13.846 -3.245 6.873 1.00 86.31 107 PHE A N 1
ATOM 843 C CA . PHE A 1 107 ? -12.976 -2.661 7.898 1.00 86.31 107 PHE A CA 1
ATOM 844 C C . PHE A 1 107 ? -11.554 -2.500 7.359 1.00 86.31 107 PHE A C 1
ATOM 846 O O . PHE A 1 107 ? -10.609 -3.126 7.839 1.00 86.31 107 PHE A O 1
ATOM 853 N N . SER A 1 108 ? -11.403 -1.674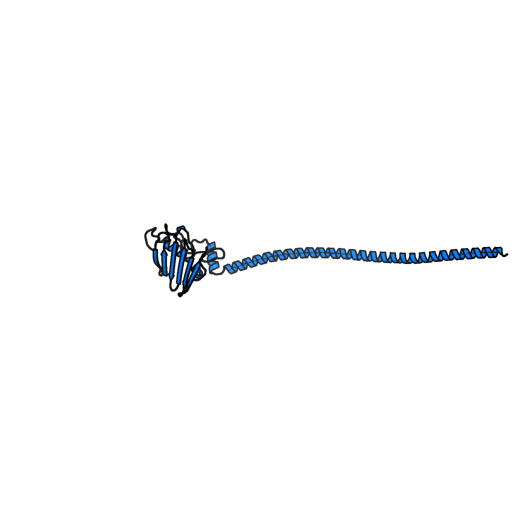 6.331 1.00 85.69 108 SER A N 1
ATOM 854 C CA . SER A 1 108 ? -10.109 -1.334 5.743 1.00 85.69 108 SER A CA 1
ATOM 855 C C . SER A 1 108 ? -9.822 0.148 5.933 1.00 85.69 108 SER A C 1
ATOM 857 O O . SER A 1 108 ? -10.731 0.974 5.970 1.00 85.69 108 SER A O 1
ATOM 859 N N . MET A 1 109 ? -8.545 0.505 6.058 1.00 85.69 109 MET A N 1
ATOM 860 C CA . MET A 1 109 ? -8.175 1.910 5.906 1.00 85.69 109 MET A CA 1
ATOM 861 C C . MET A 1 109 ? -8.477 2.346 4.470 1.00 85.69 109 MET A C 1
ATOM 863 O O . MET A 1 109 ? -8.395 1.540 3.544 1.00 85.69 109 MET A O 1
ATOM 867 N N . PHE A 1 110 ? -8.837 3.612 4.297 1.00 84.44 110 PHE A N 1
ATOM 868 C CA . PHE A 1 110 ? -9.024 4.198 2.982 1.00 84.44 110 PHE A CA 1
ATOM 869 C C . PHE A 1 110 ? -7.655 4.377 2.327 1.00 84.44 110 PHE A C 1
ATOM 871 O O . PHE A 1 110 ? -6.834 5.161 2.804 1.00 84.44 110 PHE A O 1
ATOM 878 N N . GLU A 1 111 ? -7.398 3.604 1.280 1.00 84.81 111 GLU A N 1
ATOM 879 C CA . GLU A 1 111 ? -6.150 3.636 0.528 1.00 84.81 111 GLU A CA 1
ATOM 880 C C . GLU A 1 111 ? -6.204 4.735 -0.529 1.00 84.81 111 GLU A C 1
ATOM 882 O O . GLU A 1 111 ? -7.173 4.848 -1.270 1.00 84.81 111 GLU A O 1
ATOM 887 N N . THR A 1 112 ? -5.148 5.537 -0.596 1.00 81.62 112 THR A N 1
ATOM 888 C CA . THR A 1 112 ? -4.915 6.497 -1.677 1.00 81.62 112 THR A CA 1
ATOM 889 C C . THR A 1 112 ? -3.615 6.149 -2.386 1.00 81.62 112 THR A C 1
ATOM 891 O O . THR A 1 112 ? -2.816 5.365 -1.880 1.00 81.62 112 THR A O 1
ATOM 894 N N . SER A 1 113 ? -3.332 6.812 -3.507 1.00 71.94 113 SER A N 1
ATOM 895 C CA . SER A 1 113 ? -2.073 6.656 -4.255 1.00 71.94 113 SER A CA 1
ATOM 896 C C . SER A 1 113 ? -0.776 6.859 -3.444 1.00 71.94 113 SER A C 1
ATOM 898 O O . SER A 1 113 ? 0.302 6.535 -3.939 1.00 71.94 113 SER A O 1
ATOM 900 N N . GLN A 1 114 ? -0.830 7.413 -2.225 1.00 73.69 114 GLN A N 1
ATOM 901 C CA . GLN A 1 114 ? 0.362 7.654 -1.395 1.00 73.69 114 GLN A CA 1
ATOM 902 C C . GLN A 1 114 ? 0.235 7.186 0.056 1.00 73.69 114 GLN A C 1
ATOM 904 O O . GLN A 1 114 ? 1.236 6.788 0.647 1.00 73.69 114 GLN A O 1
ATOM 909 N N . GLU A 1 115 ? -0.957 7.280 0.646 1.00 80.94 115 GLU A N 1
ATOM 910 C CA . GLU A 1 115 ? -1.160 7.092 2.085 1.00 80.94 115 GLU A CA 1
ATOM 911 C C . GLU A 1 115 ? -2.457 6.337 2.395 1.00 80.94 115 GLU A C 1
ATOM 913 O O . GLU A 1 115 ? -3.386 6.299 1.584 1.00 80.94 115 GLU A O 1
ATOM 918 N N . TYR A 1 116 ? -2.523 5.778 3.605 1.00 83.19 116 TYR A N 1
ATOM 919 C CA . TYR A 1 116 ? -3.712 5.138 4.159 1.00 83.19 116 TYR A CA 1
ATOM 920 C C . TYR A 1 116 ? -4.340 6.033 5.229 1.00 83.19 116 TYR A C 1
ATOM 922 O O . TYR A 1 116 ? -3.658 6.469 6.158 1.00 83.19 116 TYR A O 1
ATOM 930 N N . TYR A 1 117 ? -5.650 6.254 5.141 1.00 81.75 117 TYR A N 1
ATOM 931 C CA . TYR A 1 117 ? -6.403 7.078 6.085 1.00 81.75 117 TYR A CA 1
ATOM 932 C C . TYR A 1 117 ? -7.451 6.246 6.825 1.00 81.75 117 TYR A C 1
ATOM 934 O O . TYR A 1 117 ? -8.279 5.564 6.219 1.00 81.75 117 TYR A O 1
ATOM 942 N N . ASN A 1 118 ? -7.467 6.319 8.158 1.00 81.56 118 ASN A N 1
ATOM 943 C CA . ASN A 1 118 ? -8.540 5.715 8.945 1.00 81.56 118 ASN A CA 1
ATOM 944 C C . ASN A 1 118 ? -9.710 6.698 9.084 1.00 81.56 118 ASN A C 1
ATOM 946 O O . ASN A 1 118 ? -9.711 7.563 9.955 1.00 81.56 118 ASN A O 1
ATOM 950 N N . VAL A 1 119 ? -10.724 6.538 8.235 1.00 79.75 119 VAL A N 1
ATOM 951 C CA . VAL A 1 119 ? -11.944 7.365 8.258 1.00 79.75 119 VAL A CA 1
ATOM 952 C C . VAL A 1 119 ? -13.022 6.835 9.213 1.00 79.75 119 VAL A C 1
ATOM 954 O O . VAL A 1 119 ? -14.037 7.494 9.428 1.00 79.75 119 VAL A O 1
ATOM 957 N N . HIS A 1 120 ? -12.819 5.650 9.797 1.00 82.88 120 HIS A N 1
ATOM 958 C CA . HIS A 1 120 ? -13.797 4.992 10.666 1.00 82.88 120 HIS A CA 1
ATOM 959 C C . HIS A 1 120 ? -13.691 5.430 12.129 1.00 82.88 120 HIS A C 1
ATOM 961 O O . HIS A 1 120 ? -14.663 5.319 12.878 1.00 82.88 120 HIS A O 1
ATOM 967 N N . ILE A 1 121 ? -12.510 5.880 12.560 1.00 83.88 121 ILE A N 1
ATOM 968 C CA . ILE A 1 121 ? -12.213 6.164 13.963 1.00 83.88 121 ILE A CA 1
ATOM 969 C C . ILE A 1 121 ? -11.559 7.534 14.082 1.00 83.88 121 ILE A C 1
ATOM 971 O O . ILE A 1 121 ? -10.514 7.778 13.494 1.00 83.88 121 ILE A O 1
ATOM 975 N N . THR A 1 122 ? -12.131 8.395 14.923 1.00 81.50 122 THR A N 1
ATOM 976 C CA . THR A 1 122 ? -11.550 9.700 15.262 1.00 81.50 122 THR A CA 1
ATOM 977 C C . THR A 1 122 ? -11.058 9.710 16.706 1.00 81.50 122 THR A C 1
ATOM 979 O O . THR A 1 122 ? -11.604 9.025 17.585 1.00 81.50 122 THR A O 1
ATOM 982 N N . THR A 1 123 ? -9.991 10.459 16.982 1.00 79.44 123 THR A N 1
ATOM 983 C CA . THR A 1 123 ? -9.507 10.653 18.353 1.00 79.44 123 THR A CA 1
ATOM 984 C C . THR A 1 123 ? -10.176 11.855 19.032 1.00 79.44 123 THR A C 1
ATOM 986 O O . THR A 1 123 ? -10.907 12.619 18.417 1.00 79.44 123 THR A O 1
ATOM 989 N N . GLN A 1 124 ? -9.966 12.020 20.343 1.00 71.94 124 GLN A N 1
ATOM 990 C CA . GLN A 1 124 ? -10.654 13.045 21.146 1.00 71.94 124 GLN A CA 1
ATOM 991 C C . GLN A 1 124 ? -10.325 14.490 20.729 1.00 71.94 124 GLN A C 1
ATOM 993 O O . GLN A 1 124 ? -11.129 15.386 20.970 1.00 71.94 124 GLN A O 1
ATOM 998 N N . LEU A 1 125 ? -9.137 14.716 20.165 1.00 71.12 125 LEU A N 1
ATOM 999 C CA . LEU A 1 125 ? -8.665 16.039 19.746 1.00 71.12 125 LEU A CA 1
ATOM 1000 C C . LEU A 1 125 ? -8.797 16.255 18.237 1.00 71.12 125 LEU A C 1
ATOM 1002 O O . LEU A 1 125 ? -8.531 17.355 17.761 1.00 71.12 125 LEU A O 1
ATOM 1006 N N . GLU A 1 126 ? -9.214 15.226 17.504 1.00 69.19 126 GLU A N 1
ATOM 1007 C CA . GLU A 1 126 ? -9.471 15.313 16.078 1.00 69.19 126 GLU A CA 1
ATOM 1008 C C . GLU A 1 126 ? -10.963 15.611 15.866 1.00 69.19 126 GLU A C 1
ATOM 1010 O O . GLU A 1 126 ? -11.823 14.826 16.281 1.00 69.19 126 GLU A O 1
ATOM 1015 N N . PRO A 1 127 ? -11.298 16.757 15.250 1.00 64.06 127 PRO A N 1
ATOM 1016 C CA . PRO A 1 127 ? -12.580 16.990 14.613 1.00 64.06 127 PRO A CA 1
ATOM 1017 C C . PRO A 1 127 ? -13.056 15.769 13.835 1.00 64.06 127 PRO A C 1
ATOM 1019 O O . PRO A 1 127 ? -12.273 15.017 13.257 1.00 64.06 127 PRO A O 1
ATOM 1022 N N . LEU A 1 128 ? -14.373 15.589 13.817 1.00 69.12 128 LEU A N 1
ATOM 1023 C CA . LEU A 1 128 ? -14.982 14.532 13.031 1.00 69.12 128 LEU A CA 1
ATOM 1024 C C . LEU A 1 128 ? -14.673 14.745 11.544 1.00 69.12 128 LEU A C 1
ATOM 1026 O O . LEU A 1 128 ? -14.763 15.870 11.048 1.00 69.12 128 LEU A O 1
ATOM 1030 N N . TYR A 1 129 ? -14.412 13.641 10.842 1.00 68.56 129 TYR A N 1
ATOM 1031 C CA . TYR A 1 129 ? -14.198 13.596 9.394 1.00 68.56 129 TYR A CA 1
ATOM 1032 C C . TYR A 1 129 ? -12.916 14.297 8.910 1.00 68.56 129 TYR A C 1
ATOM 1034 O O . TYR A 1 129 ? -12.060 14.721 9.677 1.00 68.56 129 TYR A O 1
ATOM 1042 N N . MET A 1 130 ? -12.822 14.431 7.589 1.00 74.62 130 MET A N 1
ATOM 1043 C CA . MET A 1 130 ? -11.769 15.067 6.790 1.00 74.62 130 MET A CA 1
ATOM 1044 C C . MET A 1 130 ? -11.517 16.567 7.089 1.00 74.62 130 MET A C 1
ATOM 1046 O O . MET A 1 130 ? -10.844 17.258 6.331 1.00 74.62 130 MET A O 1
ATOM 1050 N N . VAL A 1 131 ? -12.066 17.120 8.175 1.00 78.50 131 VAL A N 1
ATOM 1051 C CA . VAL A 1 131 ? -12.020 18.562 8.477 1.00 78.50 131 VAL A CA 1
ATOM 1052 C C . VAL A 1 131 ? -10.623 19.022 8.908 1.00 78.50 131 VAL A C 1
ATOM 1054 O O . VAL A 1 131 ? -10.251 20.161 8.637 1.00 78.50 131 VAL A O 1
ATOM 1057 N N . THR A 1 132 ? -9.838 18.162 9.564 1.00 75.81 132 THR A N 1
ATOM 1058 C CA . THR A 1 132 ? -8.452 18.477 9.966 1.00 75.81 132 THR A CA 1
ATOM 1059 C C . THR A 1 132 ? -7.397 18.167 8.938 1.00 75.81 132 THR A C 1
ATOM 1061 O O . THR A 1 132 ? -6.265 18.626 9.087 1.00 75.81 132 THR A O 1
ATOM 1064 N N . TYR A 1 133 ? -7.739 17.381 7.929 1.00 81.31 133 TYR A N 1
ATOM 1065 C CA . TYR A 1 133 ? -6.822 17.115 6.844 1.00 81.31 133 TYR A CA 1
ATOM 1066 C C . TYR A 1 133 ? -6.558 18.407 6.075 1.00 81.31 133 TYR A C 1
ATOM 1068 O O . TYR A 1 133 ? -7.424 19.270 5.893 1.00 81.31 133 TYR A O 1
ATOM 1076 N N . THR A 1 134 ? -5.321 18.553 5.634 1.00 86.75 134 THR A N 1
ATOM 1077 C CA . THR A 1 134 ? -4.897 19.635 4.762 1.00 86.75 134 THR A CA 1
ATOM 1078 C C . THR A 1 134 ? -5.707 19.610 3.460 1.00 86.75 134 THR A C 1
ATOM 1080 O O . THR A 1 134 ? -6.187 18.556 3.031 1.00 86.75 134 THR A O 1
ATOM 1083 N N . PRO A 1 135 ? -5.839 20.753 2.760 1.00 86.88 135 PRO A N 1
ATOM 1084 C CA . PRO A 1 135 ? -6.505 20.789 1.457 1.00 86.88 135 PRO A CA 1
ATOM 1085 C C . PRO A 1 135 ? -5.947 19.760 0.459 1.00 86.88 135 PRO A C 1
ATOM 1087 O O . PRO A 1 135 ? -6.698 19.207 -0.344 1.00 86.88 135 PRO A O 1
ATOM 1090 N N . THR A 1 136 ? -4.644 19.474 0.535 1.00 87.50 136 THR A N 1
ATOM 1091 C CA . THR A 1 136 ? -3.963 18.473 -0.294 1.00 87.50 136 THR A CA 1
ATOM 1092 C C . THR A 1 136 ? -4.414 17.050 0.031 1.00 87.50 136 THR A C 1
ATOM 1094 O O . THR A 1 136 ? -4.789 16.318 -0.882 1.00 87.50 136 THR A O 1
ATOM 1097 N N . GLU A 1 137 ? -4.418 16.665 1.310 1.00 85.19 137 GLU A N 1
ATOM 1098 C CA . GLU A 1 137 ? -4.895 15.347 1.761 1.00 85.19 137 GLU A CA 1
ATOM 1099 C C . GLU A 1 137 ? -6.367 15.147 1.389 1.00 85.19 137 GLU A C 1
ATOM 1101 O O . GLU A 1 137 ? -6.731 14.118 0.826 1.00 85.19 137 GLU A O 1
ATOM 1106 N N . ASN A 1 138 ? -7.202 16.171 1.585 1.00 87.31 138 ASN A N 1
ATOM 1107 C CA . ASN A 1 138 ? -8.612 16.121 1.202 1.00 87.31 138 ASN A CA 1
ATOM 1108 C C . ASN A 1 138 ? -8.817 15.938 -0.295 1.00 87.31 138 ASN A C 1
ATOM 1110 O O . ASN A 1 138 ? -9.629 15.114 -0.707 1.00 87.31 138 ASN A O 1
ATOM 1114 N N . THR A 1 139 ? -8.068 16.677 -1.111 1.00 86.94 139 THR A N 1
ATOM 1115 C CA . THR A 1 139 ? -8.128 16.529 -2.568 1.00 86.94 139 THR A CA 1
ATOM 1116 C C . THR A 1 139 ? -7.709 15.123 -2.983 1.00 86.94 139 THR A C 1
ATOM 1118 O O . THR A 1 139 ? -8.366 14.525 -3.826 1.00 86.94 139 THR A O 1
ATOM 1121 N N . ARG A 1 140 ? -6.667 14.559 -2.361 1.00 85.69 140 ARG A N 1
ATOM 1122 C CA . ARG A 1 140 ? -6.212 13.192 -2.638 1.00 85.69 140 ARG A CA 1
ATOM 1123 C C . ARG A 1 140 ? -7.258 12.149 -2.258 1.00 85.69 140 ARG A C 1
ATOM 1125 O O . ARG A 1 140 ? -7.578 11.300 -3.081 1.00 85.69 140 ARG A O 1
ATOM 1132 N N . ILE A 1 141 ? -7.805 12.224 -1.046 1.00 85.31 141 ILE A N 1
ATOM 1133 C CA . ILE A 1 141 ? -8.846 11.297 -0.587 1.00 85.31 141 ILE A CA 1
ATOM 1134 C C . ILE A 1 141 ? -10.058 11.365 -1.521 1.00 85.31 141 ILE A C 1
ATOM 1136 O O . ILE A 1 141 ? -10.564 10.329 -1.933 1.00 85.31 141 ILE A O 1
ATOM 1140 N N . LEU A 1 142 ? -10.496 12.568 -1.907 1.00 87.06 142 LEU A N 1
ATOM 1141 C CA . LEU A 1 142 ? -11.616 12.733 -2.834 1.00 87.06 142 LEU A CA 1
ATOM 1142 C C . LEU A 1 142 ? -11.288 12.213 -4.237 1.00 87.06 142 LEU A C 1
ATOM 1144 O O . LEU A 1 142 ? -12.113 11.524 -4.826 1.00 87.06 142 LEU A O 1
ATOM 1148 N N . ASN A 1 143 ? -10.102 12.497 -4.771 1.00 86.88 143 ASN A N 1
ATOM 1149 C CA . ASN A 1 143 ? -9.705 11.991 -6.084 1.00 86.88 143 ASN A CA 1
ATOM 1150 C C . ASN A 1 143 ? -9.666 10.465 -6.106 1.00 86.88 143 ASN A C 1
ATOM 1152 O O . ASN A 1 143 ? -10.186 9.868 -7.043 1.00 86.88 143 ASN A O 1
ATOM 1156 N N . SER A 1 144 ? -9.109 9.844 -5.069 1.00 85.44 144 SER A N 1
ATOM 1157 C CA . SER A 1 144 ? -9.103 8.393 -4.921 1.00 85.44 144 SER A CA 1
ATOM 1158 C C . SER A 1 144 ? -10.520 7.837 -4.741 1.00 85.44 144 SER A C 1
ATOM 1160 O O . SER A 1 144 ? -10.851 6.833 -5.354 1.00 85.44 144 SER A O 1
ATOM 1162 N N . LEU A 1 145 ? -11.399 8.525 -4.002 1.00 84.75 145 LEU A N 1
ATOM 1163 C CA . LEU A 1 145 ? -12.800 8.119 -3.824 1.00 84.75 145 LEU A CA 1
ATOM 1164 C C . LEU A 1 145 ? -13.595 8.143 -5.137 1.00 84.75 145 LEU A C 1
ATOM 1166 O O . LEU A 1 145 ? -14.509 7.345 -5.323 1.00 84.75 145 LEU A O 1
ATOM 1170 N N . PHE A 1 146 ? -13.277 9.085 -6.023 1.00 87.44 146 PHE A N 1
ATOM 1171 C CA . PHE A 1 146 ? -13.907 9.225 -7.334 1.00 87.44 146 PHE A CA 1
ATOM 1172 C C . PHE A 1 146 ? -13.124 8.526 -8.458 1.00 87.44 146 PHE A C 1
ATOM 1174 O O . PHE A 1 146 ? -13.424 8.766 -9.628 1.00 87.44 146 PHE A O 1
ATOM 1181 N N . ASP A 1 147 ? -12.117 7.709 -8.126 1.00 81.50 147 ASP A N 1
ATOM 1182 C CA . ASP A 1 147 ? -11.224 7.026 -9.074 1.00 81.50 147 ASP A CA 1
ATOM 1183 C C . ASP A 1 147 ? -10.567 7.968 -10.110 1.00 81.50 147 ASP A C 1
ATOM 1185 O O . ASP A 1 147 ? -10.222 7.582 -11.229 1.00 81.50 147 ASP A O 1
ATOM 1189 N N . ILE A 1 148 ? -10.363 9.236 -9.741 1.00 85.12 148 ILE A N 1
ATOM 1190 C CA . ILE A 1 148 ? -9.732 10.254 -10.592 1.00 85.12 148 ILE A CA 1
ATOM 1191 C C . ILE A 1 148 ? -8.214 10.031 -10.679 1.00 85.12 148 ILE A C 1
ATOM 1193 O O . ILE A 1 148 ? -7.592 10.373 -11.688 1.00 85.12 148 ILE A O 1
ATOM 1197 N N . ASP A 1 149 ? -7.619 9.422 -9.649 1.00 80.69 149 ASP A N 1
ATOM 1198 C CA . ASP A 1 149 ? -6.180 9.138 -9.567 1.00 80.69 149 ASP A CA 1
ATOM 1199 C C . ASP A 1 149 ? -5.676 8.328 -10.775 1.00 80.69 149 ASP A C 1
ATOM 1201 O O . ASP A 1 149 ? -4.590 8.606 -11.289 1.00 80.69 149 ASP A O 1
ATOM 1205 N N . VAL A 1 150 ? -6.506 7.431 -11.323 1.00 83.56 150 VAL A N 1
ATOM 1206 C CA . VAL A 1 150 ? -6.202 6.636 -12.527 1.00 83.56 150 VAL A CA 1
ATOM 1207 C C . VAL A 1 150 ? -5.878 7.528 -13.733 1.00 83.56 150 VAL A C 1
ATOM 1209 O O . VAL A 1 150 ? -4.958 7.243 -14.503 1.00 83.56 150 VAL A O 1
ATOM 1212 N N . PHE A 1 151 ? -6.586 8.651 -13.897 1.00 85.06 151 PHE A N 1
ATOM 1213 C CA . PHE A 1 151 ? -6.305 9.604 -14.976 1.00 85.06 151 PHE A CA 1
ATOM 1214 C C . PHE A 1 151 ? -5.006 10.376 -14.729 1.00 85.06 151 PHE A C 1
ATOM 1216 O O . PHE A 1 151 ? -4.268 10.671 -15.676 1.00 85.06 151 PHE A O 1
ATOM 1223 N N . GLY A 1 152 ? -4.712 10.689 -13.465 1.00 82.06 152 GLY A N 1
ATOM 1224 C CA . GLY A 1 152 ? -3.451 11.308 -13.063 1.00 82.06 152 GLY A CA 1
ATOM 1225 C C . GLY A 1 152 ? -2.256 10.410 -13.381 1.00 82.06 152 GLY A C 1
ATOM 1226 O O . GLY A 1 152 ? -1.297 10.853 -14.017 1.00 82.06 152 GLY A O 1
ATOM 1227 N N . GLU A 1 153 ? -2.338 9.130 -13.018 1.00 84.62 153 GLU A N 1
ATOM 1228 C CA . GLU A 1 153 ? -1.314 8.126 -13.321 1.00 84.62 153 GLU A CA 1
ATOM 1229 C C . GLU A 1 153 ? -1.121 7.937 -14.826 1.00 84.62 153 GLU A C 1
ATOM 1231 O O . GLU A 1 153 ? 0.007 8.031 -15.315 1.00 84.62 153 GLU A O 1
ATOM 1236 N N . ALA A 1 154 ? -2.209 7.780 -15.584 1.00 87.06 154 ALA A N 1
ATOM 1237 C CA . ALA A 1 154 ? -2.150 7.654 -17.040 1.00 87.06 154 ALA A CA 1
ATOM 1238 C C . ALA A 1 154 ? -1.487 8.874 -17.705 1.00 87.06 154 ALA A C 1
ATOM 1240 O O . ALA A 1 154 ? -0.696 8.735 -18.646 1.00 87.06 154 ALA A O 1
ATOM 1241 N N . THR A 1 155 ? -1.761 10.078 -17.194 1.00 89.31 155 THR A N 1
ATOM 1242 C CA . THR A 1 155 ? -1.132 11.316 -17.675 1.00 89.31 155 THR A CA 1
ATOM 1243 C C . THR A 1 155 ? 0.368 11.316 -17.389 1.00 89.31 155 THR A C 1
ATOM 1245 O O . THR A 1 155 ? 1.168 11.599 -18.283 1.00 89.31 155 THR A O 1
ATOM 1248 N N . ASN A 1 156 ? 0.772 10.946 -16.172 1.00 88.25 156 ASN A N 1
ATOM 1249 C CA . ASN A 1 156 ? 2.181 10.878 -15.785 1.00 88.25 156 ASN A CA 1
ATOM 1250 C C . ASN A 1 156 ? 2.958 9.851 -16.619 1.00 88.25 156 ASN A C 1
ATOM 1252 O O . ASN A 1 156 ? 4.060 10.151 -17.085 1.00 88.25 156 ASN A O 1
ATOM 1256 N N . MET A 1 157 ? 2.369 8.678 -16.868 1.00 91.50 157 MET A N 1
ATOM 1257 C CA . MET A 1 157 ? 2.940 7.666 -17.762 1.00 91.50 157 MET A CA 1
ATOM 1258 C C . MET A 1 157 ? 3.098 8.206 -19.185 1.00 91.50 157 MET A C 1
ATOM 1260 O O . MET A 1 157 ? 4.172 8.091 -19.770 1.00 91.50 157 MET A O 1
ATOM 1264 N N . SER A 1 158 ? 2.079 8.893 -19.706 1.00 94.00 158 SER A N 1
ATOM 1265 C CA . SER A 1 158 ? 2.125 9.491 -21.047 1.00 94.00 158 SER A CA 1
ATOM 1266 C C . SER A 1 158 ? 3.242 10.534 -21.183 1.00 94.00 158 SER A C 1
ATOM 1268 O O . SER A 1 158 ? 3.937 10.588 -22.198 1.00 94.00 158 SER A O 1
ATOM 1270 N N . VAL A 1 159 ? 3.464 11.354 -20.151 1.00 94.25 159 VAL A N 1
ATOM 1271 C CA . VAL A 1 159 ? 4.556 12.342 -20.125 1.00 94.25 159 V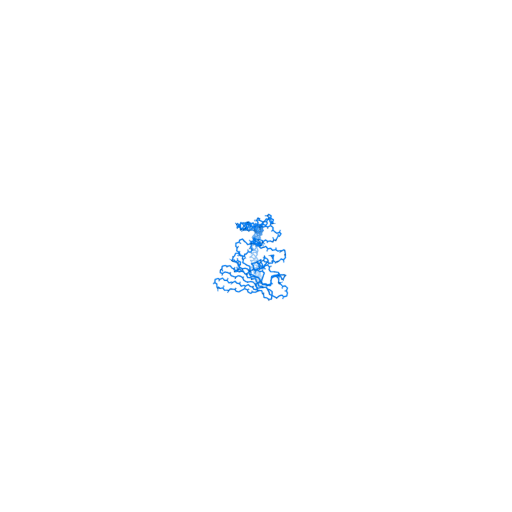AL A CA 1
ATOM 1272 C C . VAL A 1 159 ? 5.925 11.662 -20.048 1.00 94.25 159 VAL A C 1
ATOM 1274 O O . VAL A 1 159 ? 6.867 12.088 -20.731 1.00 94.25 159 VAL A O 1
ATOM 1277 N N . ALA A 1 160 ? 6.052 10.606 -19.241 1.00 93.69 160 ALA A N 1
ATOM 1278 C CA . ALA A 1 160 ? 7.277 9.821 -19.145 1.00 93.69 160 ALA A CA 1
ATOM 1279 C C . ALA A 1 160 ? 7.634 9.176 -20.495 1.00 93.69 160 ALA A C 1
ATOM 1281 O O . ALA A 1 160 ? 8.774 9.310 -20.952 1.00 93.69 160 ALA A O 1
ATOM 1282 N N . ASP A 1 161 ? 6.650 8.582 -21.170 1.00 94.94 161 ASP A N 1
ATOM 1283 C CA . ASP A 1 161 ? 6.795 7.971 -22.493 1.00 94.94 161 ASP A CA 1
ATOM 1284 C C . ASP A 1 161 ? 7.142 8.997 -23.573 1.00 94.94 161 ASP A C 1
ATOM 1286 O O . ASP A 1 161 ? 8.042 8.778 -24.389 1.00 94.94 161 ASP A O 1
ATOM 1290 N N . MET A 1 162 ? 6.494 10.163 -23.558 1.00 95.38 162 MET A N 1
ATOM 1291 C CA . MET A 1 162 ? 6.824 11.256 -24.474 1.00 95.38 162 MET A CA 1
ATOM 1292 C C . MET A 1 162 ? 8.284 11.695 -24.298 1.00 95.38 162 MET A C 1
ATOM 1294 O O . MET A 1 162 ? 9.013 11.908 -25.271 1.00 95.38 162 MET A O 1
ATOM 1298 N N . THR A 1 163 ? 8.733 11.801 -23.047 1.00 94.06 163 THR A N 1
ATOM 1299 C CA . THR A 1 163 ? 10.091 12.238 -22.716 1.00 94.06 163 THR A CA 1
ATOM 1300 C C . THR A 1 163 ? 11.137 11.199 -23.119 1.00 94.06 163 THR A C 1
ATOM 1302 O O . THR A 1 163 ? 12.175 11.561 -23.680 1.00 94.06 163 THR A O 1
ATOM 1305 N N . SER A 1 164 ? 10.891 9.915 -22.847 1.00 94.62 164 SER A N 1
ATOM 1306 C CA . SER A 1 164 ? 11.796 8.821 -23.217 1.00 94.62 164 SER A CA 1
ATOM 1307 C C . SER A 1 164 ? 11.908 8.691 -24.738 1.00 94.62 164 SER A C 1
ATOM 1309 O O . SER A 1 164 ? 13.019 8.705 -25.273 1.00 94.62 164 SER A O 1
ATOM 1311 N N . THR A 1 165 ? 10.774 8.718 -25.440 1.00 94.62 165 THR A N 1
ATOM 1312 C CA . THR A 1 165 ? 10.705 8.679 -26.906 1.00 94.62 165 THR A CA 1
ATOM 1313 C C . THR A 1 165 ? 11.449 9.857 -27.527 1.00 94.62 165 THR A C 1
ATOM 1315 O O . THR A 1 165 ? 12.255 9.669 -28.438 1.00 94.62 165 THR A O 1
ATOM 1318 N N . GLY A 1 166 ? 11.263 11.071 -26.997 1.00 95.00 166 GLY A N 1
ATOM 1319 C CA . GLY A 1 166 ? 11.978 12.258 -27.467 1.00 95.00 166 GLY A CA 1
ATOM 1320 C C . GLY A 1 166 ? 13.499 12.156 -27.304 1.00 95.00 166 GLY A C 1
ATOM 1321 O O . GLY A 1 166 ? 14.247 12.629 -28.162 1.00 95.00 166 GLY A O 1
ATOM 1322 N N . ARG A 1 167 ? 13.988 11.505 -26.239 1.00 94.31 167 ARG A N 1
ATOM 1323 C CA . ARG A 1 167 ? 15.428 11.239 -26.058 1.00 94.31 167 ARG A CA 1
ATOM 1324 C C . ARG A 1 167 ? 15.941 10.224 -27.073 1.00 94.31 167 ARG A C 1
ATOM 1326 O O . ARG A 1 167 ? 16.981 10.465 -27.684 1.00 94.31 167 ARG A O 1
ATOM 1333 N N . THR A 1 168 ? 15.218 9.125 -27.273 1.00 94.94 168 THR A N 1
ATOM 1334 C CA . THR A 1 168 ? 15.585 8.093 -28.251 1.00 94.94 168 THR A CA 1
ATOM 1335 C C . THR A 1 168 ? 15.602 8.651 -29.670 1.00 94.94 168 THR A C 1
ATOM 1337 O O . THR A 1 168 ? 16.536 8.366 -30.417 1.00 94.94 168 THR A O 1
ATOM 1340 N N . LEU A 1 169 ? 14.629 9.493 -30.030 1.00 95.81 169 LEU A N 1
ATOM 1341 C CA . LEU A 1 169 ? 14.581 10.142 -31.338 1.00 95.81 169 LEU A CA 1
ATOM 1342 C C . LEU A 1 169 ? 15.841 10.979 -31.586 1.00 95.81 169 LEU A C 1
ATOM 1344 O O . LEU A 1 169 ? 16.537 10.746 -32.569 1.00 95.81 169 LEU A O 1
ATOM 1348 N N . LYS A 1 170 ? 16.202 11.859 -30.643 1.00 95.81 170 LYS A N 1
ATOM 1349 C CA . LYS A 1 170 ? 17.420 12.683 -30.742 1.00 95.81 170 LYS A CA 1
ATOM 1350 C C . LYS A 1 170 ? 18.696 11.848 -30.864 1.00 95.81 170 LYS A C 1
ATOM 1352 O O . LYS A 1 170 ? 19.603 12.206 -31.610 1.00 95.81 170 LYS A O 1
ATOM 1357 N N . GLN A 1 171 ? 18.781 10.731 -30.139 1.00 95.44 171 GLN A N 1
ATOM 1358 C CA . GLN A 1 171 ? 19.914 9.808 -30.260 1.00 95.44 171 GLN A CA 1
ATOM 1359 C C . GLN A 1 171 ? 19.982 9.178 -31.655 1.00 95.44 171 GLN A C 1
ATOM 1361 O O . GLN A 1 171 ? 21.054 9.136 -32.253 1.00 95.44 171 GLN A O 1
ATOM 1366 N N . LYS A 1 172 ? 18.844 8.733 -32.199 1.00 94.25 172 LYS A N 1
ATOM 1367 C CA . LYS A 1 172 ? 18.776 8.137 -33.540 1.00 94.25 172 LYS A CA 1
ATOM 1368 C C . LYS A 1 172 ? 19.077 9.145 -34.644 1.00 94.25 172 LYS A C 1
ATOM 1370 O O . LYS A 1 172 ? 19.761 8.789 -35.599 1.00 94.25 172 LYS A O 1
ATOM 1375 N N . GLU A 1 173 ? 18.644 10.393 -34.498 1.00 95.75 173 GLU A N 1
ATOM 1376 C CA . GLU A 1 173 ? 19.010 11.486 -35.407 1.00 95.75 173 GLU A CA 1
ATOM 1377 C C . GLU A 1 173 ? 20.529 11.716 -35.426 1.00 95.75 173 GLU A C 1
ATOM 1379 O O . GLU A 1 173 ? 21.129 11.768 -36.498 1.00 95.75 173 GLU A O 1
ATOM 1384 N N . ALA A 1 174 ? 21.175 11.755 -34.256 1.00 94.00 174 ALA A N 1
ATOM 1385 C CA . ALA A 1 174 ? 22.630 11.893 -34.163 1.00 94.00 174 ALA A CA 1
ATOM 1386 C C . ALA A 1 174 ? 23.385 10.675 -34.739 1.00 94.00 174 ALA A C 1
ATOM 1388 O O . ALA A 1 174 ? 24.421 10.825 -35.391 1.00 94.00 174 ALA A O 1
ATOM 1389 N N . GLU A 1 175 ? 22.875 9.458 -34.527 1.00 95.12 175 GLU A N 1
ATOM 1390 C CA . GLU A 1 175 ? 23.427 8.242 -35.138 1.00 95.12 175 GLU A CA 1
ATOM 1391 C C . GLU A 1 175 ? 23.322 8.277 -36.668 1.00 95.12 175 GLU A C 1
ATOM 1393 O O . GLU A 1 175 ? 24.295 7.948 -37.352 1.00 95.12 175 GLU A O 1
ATOM 1398 N N . LEU A 1 176 ? 22.171 8.695 -37.206 1.00 94.50 176 LEU A N 1
ATOM 1399 C CA . LEU A 1 176 ? 21.956 8.838 -38.646 1.00 94.50 176 LEU A CA 1
ATOM 1400 C C . LEU A 1 176 ? 22.920 9.852 -39.261 1.00 94.50 176 LEU A C 1
ATOM 1402 O O . LEU A 1 176 ? 23.498 9.565 -40.310 1.00 94.50 176 LEU A O 1
ATOM 1406 N N . ASP A 1 177 ? 23.142 10.988 -38.602 1.00 93.81 177 ASP A N 1
ATOM 1407 C CA . ASP A 1 177 ? 24.077 12.013 -39.073 1.00 93.81 177 ASP A CA 1
ATOM 1408 C C . ASP A 1 177 ? 25.538 11.522 -39.074 1.00 93.81 177 ASP A C 1
ATOM 1410 O O . ASP A 1 177 ? 26.306 11.722 -40.020 1.00 93.81 177 ASP A O 1
ATOM 1414 N N . ASN A 1 178 ? 25.924 10.751 -38.058 1.00 94.88 178 ASN A N 1
ATOM 1415 C CA . ASN A 1 178 ? 27.243 10.124 -38.022 1.00 94.88 178 ASN A CA 1
ATOM 1416 C C . ASN A 1 178 ? 27.408 9.069 -39.135 1.00 94.88 178 ASN A C 1
ATOM 1418 O O . ASN A 1 178 ? 28.440 9.010 -39.810 1.00 94.88 178 ASN A O 1
ATOM 1422 N N . ILE A 1 179 ? 26.394 8.226 -39.352 1.00 93.06 179 ILE A N 1
ATOM 1423 C CA . ILE A 1 179 ? 26.412 7.208 -40.411 1.00 93.06 179 ILE A CA 1
ATOM 1424 C C . ILE A 1 179 ? 26.455 7.869 -41.791 1.00 93.06 179 ILE A C 1
ATOM 1426 O O . ILE A 1 179 ? 27.233 7.429 -42.640 1.00 93.06 179 ILE A O 1
ATOM 1430 N N . SER A 1 180 ? 25.674 8.928 -42.015 1.00 92.12 180 SER A N 1
ATOM 1431 C CA . SER A 1 180 ? 25.658 9.664 -43.282 1.00 92.12 180 SER A CA 1
ATOM 1432 C C . SER A 1 180 ? 27.043 10.245 -43.591 1.00 92.12 180 SER A C 1
ATOM 1434 O O . SER A 1 180 ? 27.566 10.049 -44.692 1.00 92.12 180 SER A O 1
ATOM 1436 N N . THR A 1 181 ? 27.700 10.826 -42.584 1.00 92.88 181 THR A N 1
ATOM 1437 C CA . THR A 1 181 ? 29.060 11.365 -42.680 1.00 92.88 181 THR A CA 1
ATOM 1438 C C . THR A 1 181 ? 30.081 10.269 -42.994 1.00 92.88 181 THR A C 1
ATOM 1440 O O . THR A 1 181 ? 30.903 10.406 -43.906 1.00 92.88 181 THR A O 1
ATOM 1443 N N . LYS A 1 182 ? 30.018 9.130 -42.293 1.00 94.12 182 LYS A N 1
ATOM 1444 C CA . LYS A 1 182 ? 30.891 7.973 -42.563 1.00 94.12 182 LYS A CA 1
ATOM 1445 C C . LYS A 1 182 ? 30.707 7.437 -43.981 1.00 94.12 182 LYS A C 1
ATOM 1447 O O . LYS A 1 182 ? 31.692 7.133 -44.653 1.00 94.12 182 LYS A O 1
ATOM 1452 N N . LEU A 1 183 ? 29.464 7.341 -44.445 1.00 91.56 183 LEU A N 1
ATOM 1453 C CA . LEU A 1 183 ? 29.127 6.839 -45.775 1.00 91.56 183 LEU A CA 1
ATOM 1454 C C . LEU A 1 183 ? 29.625 7.790 -46.870 1.00 91.56 183 LEU A C 1
ATOM 1456 O O . LEU A 1 183 ? 30.186 7.333 -47.869 1.00 91.56 183 LEU A O 1
ATOM 1460 N N . PHE A 1 184 ? 29.494 9.102 -46.661 1.00 91.62 184 PHE A N 1
ATOM 1461 C CA . PHE A 1 184 ? 30.063 10.119 -47.544 1.00 91.62 184 PHE A CA 1
ATOM 1462 C C . PHE A 1 184 ? 31.585 9.956 -47.686 1.00 91.62 184 PHE A C 1
ATOM 1464 O O . PHE A 1 184 ? 32.096 9.836 -48.803 1.00 91.62 184 PHE A O 1
ATOM 1471 N N . ASN A 1 185 ? 32.300 9.842 -46.564 1.00 91.44 185 ASN A N 1
ATOM 1472 C CA . ASN A 1 185 ?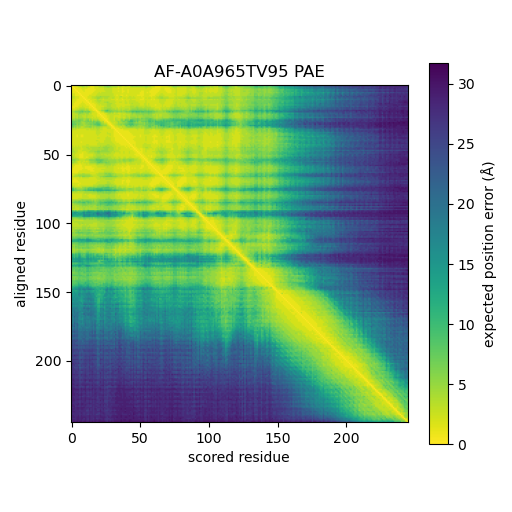 33.755 9.663 -46.556 1.00 91.44 185 ASN A CA 1
ATOM 1473 C C . ASN A 1 185 ? 34.190 8.344 -47.217 1.00 91.44 185 ASN A C 1
ATOM 1475 O O . ASN A 1 185 ? 35.142 8.321 -48.003 1.00 91.44 185 ASN A O 1
ATOM 1479 N N . ALA A 1 186 ? 33.475 7.247 -46.956 1.00 89.19 186 ALA A N 1
ATOM 1480 C CA . ALA A 1 186 ? 33.752 5.951 -47.570 1.00 89.19 186 ALA A CA 1
ATOM 1481 C C . ALA A 1 186 ? 33.593 5.992 -49.100 1.00 89.19 186 ALA A C 1
ATOM 1483 O O . ALA A 1 186 ? 34.452 5.481 -49.822 1.00 89.19 186 ALA A O 1
ATOM 1484 N N . ARG A 1 187 ? 32.542 6.655 -49.607 1.00 89.44 187 ARG A N 1
ATOM 1485 C CA . ARG A 1 187 ? 32.340 6.855 -51.053 1.00 89.44 187 ARG A CA 1
ATOM 1486 C C . ARG A 1 187 ? 33.461 7.679 -51.681 1.00 89.44 187 ARG A C 1
ATOM 1488 O O . ARG A 1 187 ? 33.945 7.319 -52.754 1.00 89.44 187 ARG A O 1
ATOM 1495 N N . ALA A 1 188 ? 33.899 8.751 -51.020 1.00 88.19 188 ALA A N 1
ATOM 1496 C CA . ALA A 1 188 ? 35.012 9.568 -51.500 1.00 88.19 188 ALA A CA 1
ATOM 1497 C C . ALA A 1 188 ? 36.317 8.752 -51.596 1.00 88.19 188 ALA A C 1
ATOM 1499 O O . ALA A 1 188 ? 36.999 8.794 -52.622 1.00 88.19 188 ALA A O 1
ATOM 1500 N N . SER A 1 189 ? 36.622 7.945 -50.573 1.00 86.69 189 SER A N 1
ATOM 1501 C CA . SER A 1 189 ? 37.795 7.061 -50.569 1.00 86.69 189 SER A CA 1
ATOM 1502 C C . SER A 1 189 ? 37.730 5.997 -51.671 1.00 86.69 189 SER A C 1
ATOM 1504 O O . SER A 1 189 ? 38.713 5.797 -52.386 1.00 86.69 189 SER A O 1
ATOM 1506 N N . ALA A 1 190 ? 36.571 5.358 -51.864 1.00 87.38 190 ALA A N 1
ATOM 1507 C CA . ALA A 1 190 ? 36.375 4.363 -52.918 1.00 87.38 190 ALA A CA 1
ATOM 1508 C C . ALA A 1 190 ? 36.624 4.950 -54.317 1.00 87.38 190 ALA A C 1
ATOM 1510 O O . ALA A 1 190 ? 37.327 4.342 -55.121 1.00 87.38 190 ALA A O 1
ATOM 1511 N N . LYS A 1 191 ? 36.134 6.169 -54.577 1.00 88.81 191 LYS A N 1
ATOM 1512 C CA . LYS A 1 191 ? 36.351 6.872 -55.850 1.00 88.81 191 LYS A CA 1
ATOM 1513 C C . LYS A 1 191 ? 37.830 7.183 -56.107 1.00 88.81 191 LYS A C 1
ATOM 1515 O O . LYS A 1 191 ? 38.280 7.093 -57.247 1.00 88.81 191 LYS A O 1
ATOM 1520 N N . SER A 1 192 ? 38.591 7.531 -55.066 1.00 84.75 192 SER A N 1
ATOM 1521 C CA . SER A 1 192 ? 40.044 7.722 -55.190 1.00 84.75 192 SER A CA 1
ATOM 1522 C C . SER A 1 192 ? 40.742 6.415 -55.550 1.00 84.75 192 SER A C 1
ATOM 1524 O O . SER A 1 192 ? 41.496 6.374 -56.516 1.00 84.75 192 SER A O 1
ATOM 1526 N N . LYS A 1 193 ? 40.427 5.327 -54.835 1.00 86.06 193 LYS A N 1
ATOM 1527 C CA . LYS A 1 193 ? 41.023 4.010 -55.096 1.00 86.06 193 LYS A CA 1
ATOM 1528 C C . LYS A 1 193 ? 40.697 3.481 -56.491 1.00 86.06 193 LYS A C 1
ATOM 1530 O O . LYS A 1 193 ? 41.545 2.851 -57.108 1.00 86.06 193 LYS A O 1
ATOM 1535 N N . GLU A 1 194 ? 39.501 3.756 -57.013 1.00 86.94 194 GLU A N 1
ATOM 1536 C CA . GLU A 1 194 ? 39.141 3.402 -58.392 1.00 86.94 194 GLU A CA 1
ATOM 1537 C C . GLU A 1 194 ? 40.025 4.134 -59.417 1.00 86.94 194 GLU A C 1
ATOM 1539 O O . GLU A 1 194 ? 40.441 3.554 -60.420 1.00 86.94 194 GLU A O 1
ATOM 1544 N N . LYS A 1 195 ? 40.352 5.407 -59.159 1.00 86.31 195 LYS A N 1
ATOM 1545 C CA . LYS A 1 195 ? 41.276 6.173 -60.002 1.00 86.31 195 LYS A CA 1
ATOM 1546 C C . LYS A 1 195 ? 42.688 5.585 -59.952 1.00 86.31 195 LYS A C 1
ATOM 1548 O O . LYS A 1 195 ? 43.315 5.447 -61.002 1.00 86.31 195 LYS A O 1
ATOM 1553 N N . ASP A 1 196 ? 43.155 5.219 -58.762 1.00 87.38 196 ASP A N 1
ATOM 1554 C CA . ASP A 1 196 ? 44.473 4.611 -58.567 1.00 87.38 196 ASP A CA 1
ATOM 1555 C C . ASP A 1 196 ? 44.563 3.237 -59.249 1.00 87.38 196 ASP A C 1
ATOM 1557 O O . ASP A 1 196 ? 45.562 2.939 -59.902 1.00 87.38 196 ASP A O 1
ATOM 1561 N N . LEU A 1 197 ? 43.494 2.432 -59.189 1.00 88.62 197 LEU A N 1
ATOM 1562 C CA . LEU A 1 197 ? 43.410 1.141 -59.876 1.00 88.62 197 LEU A CA 1
ATOM 1563 C C . LEU A 1 197 ? 43.549 1.302 -61.396 1.00 88.62 197 LEU A C 1
ATOM 1565 O O . LEU A 1 197 ? 44.367 0.618 -62.002 1.00 88.62 197 LEU A O 1
ATOM 1569 N N . LYS A 1 198 ? 42.834 2.261 -62.001 1.00 89.56 198 LYS A N 1
ATOM 1570 C CA . LYS A 1 198 ? 42.950 2.551 -63.444 1.00 89.56 198 LYS A CA 1
ATOM 1571 C C . LYS A 1 198 ? 44.358 3.002 -63.837 1.00 89.56 198 LYS A C 1
ATOM 1573 O O . LYS A 1 198 ? 44.833 2.678 -64.924 1.00 89.56 198 LYS A O 1
ATOM 1578 N N . ALA A 1 199 ? 45.036 3.761 -62.975 1.00 88.19 199 ALA A N 1
ATOM 1579 C CA . ALA A 1 199 ? 46.424 4.152 -63.209 1.00 88.19 199 ALA A CA 1
ATOM 1580 C C . ALA A 1 199 ? 47.366 2.938 -63.151 1.00 88.19 199 ALA A C 1
ATOM 1582 O O . ALA A 1 199 ? 48.230 2.790 -64.015 1.00 88.19 199 ALA A O 1
ATOM 1583 N N . LEU A 1 200 ? 47.165 2.045 -62.179 1.00 87.50 200 LEU A N 1
ATOM 1584 C CA . LEU A 1 200 ? 47.955 0.827 -62.028 1.00 87.50 200 LEU A CA 1
ATOM 1585 C C . LEU A 1 200 ? 47.754 -0.146 -63.198 1.00 87.50 200 LEU A C 1
ATOM 1587 O O . LEU A 1 200 ? 48.731 -0.692 -63.702 1.00 87.50 200 LEU A O 1
ATOM 1591 N N . GLU A 1 201 ? 46.517 -0.318 -63.671 1.00 89.38 201 GLU A N 1
ATOM 1592 C CA . GLU A 1 201 ? 46.201 -1.118 -64.864 1.00 89.38 201 GLU A CA 1
ATOM 1593 C C . GLU A 1 201 ? 46.951 -0.607 -66.100 1.00 89.38 201 GLU A C 1
ATOM 1595 O O . GLU A 1 201 ? 47.472 -1.398 -66.889 1.00 89.38 201 GLU A O 1
ATOM 1600 N N . ARG A 1 202 ? 47.068 0.718 -66.242 1.00 88.69 202 ARG A N 1
ATOM 1601 C CA . ARG A 1 202 ? 47.812 1.346 -67.338 1.00 88.69 202 ARG A CA 1
ATOM 1602 C C . ARG A 1 202 ? 49.312 1.066 -67.246 1.00 88.69 202 ARG A C 1
ATOM 1604 O O . ARG A 1 202 ? 49.909 0.659 -68.237 1.00 88.69 202 ARG A O 1
ATOM 1611 N N . ILE A 1 203 ? 49.894 1.213 -66.055 1.00 88.50 203 ILE A N 1
ATOM 1612 C CA . ILE A 1 203 ? 51.310 0.897 -65.807 1.00 88.50 203 ILE A CA 1
ATOM 1613 C C . ILE A 1 203 ? 51.583 -0.588 -66.066 1.00 88.50 203 ILE A C 1
ATOM 1615 O O . ILE A 1 203 ? 52.587 -0.931 -66.682 1.00 88.50 203 ILE A O 1
ATOM 1619 N N . TYR A 1 204 ? 50.692 -1.481 -65.631 1.00 89.31 204 TYR A N 1
ATOM 1620 C CA . TYR A 1 204 ? 50.837 -2.914 -65.874 1.00 89.31 204 TYR A CA 1
ATOM 1621 C C . TYR A 1 204 ? 50.808 -3.247 -67.372 1.00 89.31 204 TYR A C 1
ATOM 1623 O O . TYR A 1 204 ? 51.615 -4.051 -67.838 1.00 89.31 204 TYR A O 1
ATOM 1631 N N . ALA A 1 205 ? 49.926 -2.600 -68.141 1.00 87.62 205 ALA A N 1
ATOM 1632 C CA . ALA A 1 205 ? 49.889 -2.752 -69.593 1.00 87.62 205 ALA A CA 1
ATOM 1633 C C . ALA A 1 205 ? 51.198 -2.286 -70.255 1.00 87.62 205 ALA A C 1
ATOM 1635 O O . ALA A 1 205 ? 51.732 -2.992 -71.109 1.00 87.62 205 ALA A O 1
ATOM 1636 N N . GLU A 1 206 ? 51.749 -1.147 -69.827 1.00 89.12 206 GLU A N 1
ATOM 1637 C CA . GLU A 1 206 ? 53.047 -0.653 -70.307 1.00 89.12 206 GLU A CA 1
ATOM 1638 C C . GLU A 1 206 ? 54.187 -1.617 -69.957 1.00 89.12 206 GLU A C 1
ATOM 1640 O O . GLU A 1 206 ? 55.003 -1.954 -70.816 1.00 89.12 206 GLU A O 1
ATOM 1645 N N . LEU A 1 207 ? 54.218 -2.121 -68.721 1.00 86.12 207 LEU A N 1
ATOM 1646 C CA . LEU A 1 207 ? 55.227 -3.077 -68.271 1.00 86.12 207 LEU A CA 1
ATOM 1647 C C . LEU A 1 207 ? 55.180 -4.369 -69.094 1.00 86.12 207 LEU A C 1
ATOM 1649 O O . LEU A 1 207 ? 56.228 -4.870 -69.494 1.00 86.12 207 LEU A O 1
ATOM 1653 N N . LYS A 1 208 ? 53.971 -4.860 -69.397 1.00 90.44 208 LYS A N 1
ATOM 1654 C CA . LYS A 1 208 ? 53.760 -6.042 -70.237 1.00 90.44 208 LYS A CA 1
ATOM 1655 C C . LYS A 1 208 ? 54.335 -5.850 -71.645 1.00 90.44 208 LYS A C 1
ATOM 1657 O O . LYS A 1 208 ? 55.032 -6.724 -72.147 1.00 90.44 208 LYS A O 1
ATOM 1662 N N . MET A 1 209 ? 54.115 -4.685 -72.259 1.00 85.56 209 MET A N 1
ATOM 1663 C CA . MET A 1 209 ? 54.703 -4.377 -73.570 1.00 85.56 209 MET A CA 1
ATOM 1664 C C . MET A 1 209 ? 56.237 -4.362 -73.529 1.00 85.56 209 MET A C 1
ATOM 1666 O O . MET A 1 209 ? 56.891 -4.808 -74.471 1.00 85.56 209 MET A O 1
ATOM 1670 N N . VAL A 1 210 ? 56.824 -3.858 -72.440 1.00 84.81 210 VAL A N 1
ATOM 1671 C CA . VAL A 1 210 ? 58.282 -3.832 -72.258 1.00 84.81 210 VAL A CA 1
ATOM 1672 C C . VAL A 1 210 ? 58.847 -5.239 -72.055 1.00 84.81 210 VAL A C 1
ATOM 1674 O O . VAL A 1 210 ? 59.894 -5.549 -72.626 1.00 84.81 210 VAL A O 1
ATOM 1677 N N . THR A 1 211 ? 58.176 -6.100 -71.285 1.00 86.00 211 THR A N 1
ATOM 1678 C CA . THR A 1 211 ? 58.594 -7.502 -71.124 1.00 86.00 211 THR A CA 1
ATOM 1679 C C . THR A 1 211 ? 58.518 -8.267 -72.439 1.00 86.00 211 THR A C 1
ATOM 1681 O O . THR A 1 211 ? 59.497 -8.914 -72.801 1.00 86.00 211 THR A O 1
ATOM 1684 N N . ASP A 1 212 ? 57.440 -8.100 -73.210 1.00 84.62 212 ASP A N 1
ATOM 1685 C CA . ASP A 1 212 ? 57.296 -8.740 -74.523 1.00 84.62 212 ASP A CA 1
ATOM 1686 C C . ASP A 1 212 ? 58.429 -8.290 -75.475 1.00 84.62 212 ASP A C 1
ATOM 1688 O O . ASP A 1 212 ? 59.033 -9.092 -76.190 1.00 84.62 212 ASP A O 1
ATOM 1692 N N . ALA A 1 213 ? 58.795 -7.003 -75.446 1.00 80.25 213 ALA A N 1
ATOM 1693 C CA . ALA A 1 213 ? 59.906 -6.476 -76.240 1.00 80.25 213 ALA A CA 1
ATOM 1694 C C . ALA A 1 213 ? 61.284 -7.008 -75.793 1.00 80.25 213 ALA A C 1
ATOM 1696 O O . ALA A 1 213 ? 62.178 -7.198 -76.628 1.00 80.25 213 ALA A O 1
ATOM 1697 N N . LEU A 1 214 ? 61.479 -7.246 -74.491 1.00 80.44 214 LEU A N 1
ATOM 1698 C CA . LEU A 1 214 ? 62.700 -7.851 -73.951 1.00 80.44 214 LEU A CA 1
ATOM 1699 C C . LEU A 1 214 ? 62.859 -9.302 -74.410 1.00 80.44 214 LEU A C 1
ATOM 1701 O O . LEU A 1 214 ? 63.950 -9.658 -74.857 1.00 80.44 214 LEU A O 1
ATOM 1705 N N . GLU A 1 215 ? 61.790 -10.101 -74.393 1.00 82.62 215 GLU A N 1
ATOM 1706 C CA . GLU A 1 215 ? 61.817 -11.485 -74.889 1.00 82.62 215 GLU A CA 1
ATOM 1707 C C . GLU A 1 215 ? 62.236 -11.547 -76.368 1.00 82.62 215 GLU A C 1
ATOM 1709 O O . GLU A 1 215 ? 63.116 -12.327 -76.748 1.00 82.62 215 GLU A O 1
ATOM 1714 N N . VAL A 1 216 ? 61.696 -10.652 -77.207 1.00 80.69 216 VAL A N 1
ATOM 1715 C CA .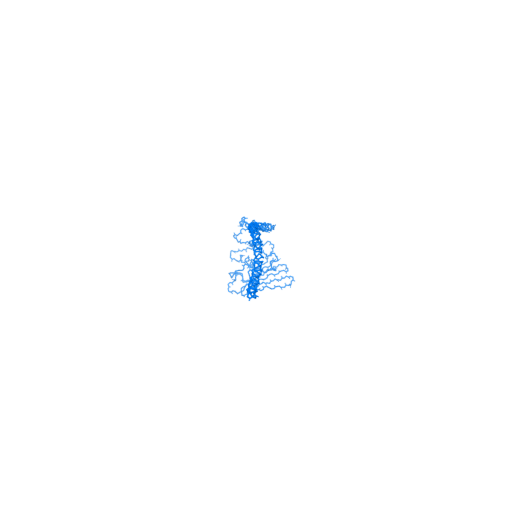 VAL A 1 216 ? 62.093 -10.548 -78.624 1.00 80.69 216 VAL A CA 1
ATOM 1716 C C . VAL A 1 216 ? 63.571 -10.170 -78.765 1.00 80.69 216 VAL A C 1
ATOM 1718 O O . VAL A 1 216 ? 64.293 -10.728 -79.597 1.00 80.69 216 VAL A O 1
ATOM 1721 N N . LYS A 1 217 ? 64.059 -9.234 -77.943 1.00 81.81 217 LYS A N 1
ATOM 1722 C CA . LYS A 1 217 ? 65.469 -8.823 -77.951 1.00 81.81 217 LYS A CA 1
ATOM 1723 C C . LYS A 1 217 ? 66.398 -9.971 -77.550 1.00 81.81 217 LYS A C 1
ATOM 1725 O O . LYS A 1 217 ? 67.461 -10.135 -78.159 1.00 81.81 217 LYS A O 1
ATOM 1730 N N . GLU A 1 218 ? 66.032 -10.766 -76.552 1.00 79.19 218 GLU A N 1
ATOM 1731 C CA . GLU A 1 218 ? 66.811 -11.933 -76.135 1.00 79.19 218 GLU A CA 1
ATOM 1732 C C . GLU A 1 218 ? 66.889 -12.985 -77.247 1.00 79.19 218 GLU A C 1
ATOM 1734 O O . GLU A 1 218 ? 67.992 -13.440 -77.574 1.00 79.19 218 GLU A O 1
ATOM 1739 N N . ALA A 1 219 ? 65.769 -13.280 -77.917 1.00 75.88 219 ALA A N 1
ATOM 1740 C CA . ALA A 1 219 ? 65.725 -14.188 -79.064 1.00 75.88 219 ALA A CA 1
ATOM 1741 C C . ALA A 1 219 ? 66.650 -13.725 -80.209 1.00 75.88 219 ALA A C 1
ATOM 1743 O O . ALA A 1 219 ? 67.500 -14.487 -80.682 1.00 75.88 219 ALA A O 1
ATOM 1744 N N . LEU A 1 220 ? 66.588 -12.440 -80.577 1.00 77.25 220 LEU A N 1
ATOM 1745 C CA . LEU A 1 220 ? 67.475 -11.846 -81.587 1.00 77.25 220 LEU A CA 1
ATOM 1746 C C . LEU A 1 220 ? 68.957 -11.924 -81.193 1.00 77.25 220 LEU A C 1
ATOM 1748 O O . LEU A 1 220 ? 69.834 -12.081 -82.046 1.00 77.25 220 LEU A O 1
ATOM 1752 N N . THR A 1 221 ? 69.267 -11.829 -79.900 1.00 76.44 221 THR A N 1
ATOM 1753 C CA . THR A 1 221 ? 70.645 -11.919 -79.399 1.00 76.44 221 THR A CA 1
ATOM 1754 C C . THR A 1 221 ? 71.204 -13.339 -79.541 1.00 76.44 221 THR A C 1
ATOM 1756 O O . THR A 1 221 ? 72.382 -13.512 -79.878 1.00 76.44 221 THR A O 1
ATOM 1759 N N . VAL A 1 222 ? 70.371 -14.362 -79.327 1.00 76.00 222 VAL A N 1
ATOM 1760 C CA . VAL A 1 222 ? 70.724 -15.769 -79.572 1.00 76.00 222 VAL A CA 1
ATOM 1761 C C . VAL A 1 222 ? 70.998 -16.001 -81.057 1.00 76.00 222 VAL A C 1
ATOM 1763 O O . VAL A 1 222 ? 72.029 -16.585 -81.405 1.00 76.00 222 VAL A O 1
ATOM 1766 N N . ASP A 1 223 ? 70.142 -15.490 -81.938 1.00 76.12 223 ASP A N 1
ATOM 1767 C CA . ASP A 1 223 ? 70.322 -15.659 -83.382 1.00 76.12 223 ASP A CA 1
ATOM 1768 C C . ASP A 1 223 ? 71.538 -14.894 -83.913 1.00 76.12 223 ASP A C 1
ATOM 1770 O O . ASP A 1 223 ? 72.312 -15.433 -84.707 1.00 76.12 223 ASP A O 1
ATOM 1774 N N . LYS A 1 224 ? 71.833 -13.707 -83.371 1.00 74.94 224 LYS A N 1
ATOM 1775 C CA . LYS A 1 224 ? 73.064 -12.965 -83.689 1.00 74.94 224 LYS A CA 1
ATOM 1776 C C . LYS A 1 224 ? 74.332 -13.731 -83.285 1.00 74.94 224 LYS A C 1
ATOM 1778 O O . LYS A 1 224 ? 75.343 -13.671 -83.986 1.00 74.94 224 LYS A O 1
ATOM 1783 N N . LYS A 1 225 ? 74.301 -14.484 -82.176 1.00 75.88 225 LYS A N 1
ATOM 1784 C CA . LYS A 1 225 ? 75.404 -15.384 -81.780 1.00 75.88 225 LYS A CA 1
ATOM 1785 C C . LYS A 1 225 ? 75.548 -16.573 -82.735 1.00 75.88 225 LYS A C 1
ATOM 1787 O O . LYS A 1 225 ? 76.681 -16.965 -83.017 1.00 75.88 225 LYS A O 1
ATOM 1792 N N . LYS A 1 226 ? 74.442 -17.140 -83.236 1.00 76.62 226 LYS A N 1
ATOM 1793 C CA . LYS A 1 226 ? 74.476 -18.206 -84.256 1.00 76.62 226 LYS A CA 1
ATOM 1794 C C . LYS A 1 226 ? 75.085 -17.698 -85.566 1.00 76.62 226 LYS A C 1
ATOM 1796 O O . LYS A 1 226 ? 75.983 -18.352 -86.085 1.00 76.62 226 LYS A O 1
ATOM 1801 N N . LEU A 1 227 ? 74.681 -16.514 -86.031 1.00 71.94 227 LEU A N 1
ATOM 1802 C CA . LEU A 1 227 ? 75.237 -15.859 -87.224 1.00 71.94 227 LEU A CA 1
ATOM 1803 C C . LEU A 1 227 ? 76.754 -15.661 -87.122 1.00 71.94 227 LEU A C 1
ATOM 1805 O O . LEU A 1 227 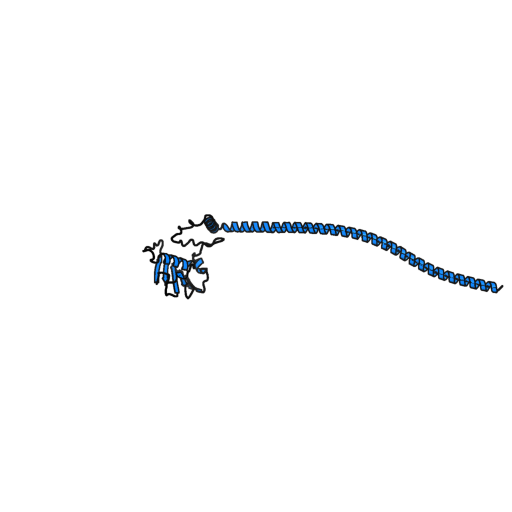? 77.478 -16.133 -87.988 1.00 71.94 227 LEU A O 1
ATOM 1809 N N . LYS A 1 228 ? 77.262 -15.126 -86.002 1.00 75.88 228 LYS A N 1
ATOM 1810 C CA . LYS A 1 228 ? 78.719 -15.000 -85.785 1.00 75.88 228 LYS A CA 1
ATOM 1811 C C . LYS A 1 228 ? 79.481 -16.330 -85.845 1.00 75.88 228 LYS A C 1
ATOM 1813 O O . LYS A 1 228 ? 80.656 -16.351 -86.200 1.00 75.88 228 LYS A O 1
ATOM 1818 N N . ARG A 1 229 ? 78.857 -17.445 -85.443 1.00 75.00 229 ARG A N 1
ATOM 1819 C CA . ARG A 1 229 ? 79.469 -18.780 -85.566 1.00 75.00 229 ARG A CA 1
ATOM 1820 C C . ARG A 1 229 ? 79.503 -19.255 -87.016 1.00 75.00 229 ARG A C 1
ATOM 1822 O O . ARG A 1 229 ? 80.434 -19.965 -87.379 1.00 75.00 229 ARG A O 1
ATOM 1829 N N . ILE A 1 230 ? 78.500 -18.892 -87.812 1.00 74.56 230 ILE A N 1
ATOM 1830 C CA . ILE A 1 230 ? 78.460 -19.182 -89.247 1.00 74.56 230 ILE A CA 1
ATOM 1831 C C . ILE A 1 230 ? 79.517 -18.345 -89.970 1.00 74.56 230 ILE A C 1
ATOM 1833 O O . ILE A 1 230 ? 80.313 -18.933 -90.692 1.00 74.56 230 ILE A O 1
ATOM 1837 N N . ASP A 1 231 ? 79.618 -17.043 -89.690 1.00 74.06 231 ASP A N 1
ATOM 1838 C CA . ASP A 1 231 ? 80.647 -16.169 -90.277 1.00 74.06 231 ASP A CA 1
ATOM 1839 C C . ASP A 1 231 ? 82.057 -16.704 -90.012 1.00 74.06 231 ASP A C 1
ATOM 1841 O O . ASP A 1 231 ? 82.833 -16.885 -90.943 1.00 74.06 231 ASP A O 1
ATOM 1845 N N . LYS A 1 232 ? 82.358 -17.102 -88.767 1.00 76.00 232 LYS A N 1
ATOM 1846 C CA . LYS A 1 232 ? 83.641 -17.749 -88.437 1.00 76.00 232 LYS A CA 1
ATOM 1847 C C . LYS A 1 232 ? 83.899 -19.042 -89.214 1.00 76.00 232 LYS A C 1
ATOM 1849 O O . LYS A 1 232 ? 85.047 -19.362 -89.504 1.00 76.00 232 LYS A O 1
ATOM 1854 N N . ARG A 1 233 ? 82.856 -19.827 -89.510 1.00 78.06 233 ARG A N 1
ATOM 1855 C CA . ARG A 1 233 ? 82.993 -21.043 -90.329 1.00 78.06 233 ARG A CA 1
ATOM 1856 C C . ARG A 1 233 ? 83.225 -20.698 -91.796 1.00 78.06 233 ARG A C 1
ATOM 1858 O O . ARG A 1 233 ? 83.998 -21.397 -92.436 1.00 78.06 233 ARG A O 1
ATOM 1865 N N . ILE A 1 234 ? 82.586 -19.647 -92.307 1.00 74.12 234 ILE A N 1
ATOM 1866 C CA . ILE A 1 234 ? 82.807 -19.147 -93.667 1.00 74.12 234 ILE A CA 1
ATOM 1867 C C . ILE A 1 234 ? 84.240 -18.626 -93.805 1.00 74.12 234 ILE A C 1
ATOM 1869 O O . ILE A 1 234 ? 84.922 -19.034 -94.735 1.00 74.12 234 ILE A O 1
ATOM 1873 N N . GLU A 1 235 ? 84.729 -17.820 -92.857 1.00 76.69 235 GLU A N 1
ATOM 1874 C CA . GLU A 1 235 ? 86.125 -17.353 -92.825 1.00 76.69 235 GLU A CA 1
ATOM 1875 C C . GLU A 1 235 ? 87.118 -18.521 -92.786 1.00 76.69 235 GLU A C 1
ATOM 1877 O O . GLU A 1 235 ? 88.088 -18.530 -93.538 1.00 76.69 235 GLU A O 1
ATOM 1882 N N . ALA A 1 236 ? 86.858 -19.545 -91.965 1.00 73.12 236 ALA A N 1
ATOM 1883 C CA . ALA A 1 236 ? 87.701 -20.737 -91.924 1.00 73.12 236 ALA A CA 1
ATOM 1884 C C . ALA A 1 236 ? 87.717 -21.484 -93.270 1.00 73.12 236 ALA A C 1
ATOM 1886 O O . ALA A 1 236 ? 88.775 -21.908 -93.722 1.00 73.12 236 ALA A O 1
ATOM 1887 N N . VAL A 1 237 ? 86.564 -21.633 -93.933 1.00 74.38 237 VAL A N 1
ATOM 1888 C CA . VAL A 1 237 ? 86.481 -22.264 -95.262 1.00 74.38 237 VAL A CA 1
ATOM 1889 C C . VAL A 1 237 ? 87.179 -21.416 -96.329 1.00 74.38 237 VAL A C 1
ATOM 1891 O O . VAL A 1 237 ? 87.887 -21.975 -97.161 1.00 74.38 237 VAL A O 1
ATOM 1894 N N . ALA A 1 238 ? 87.028 -20.090 -96.290 1.00 69.69 238 ALA A N 1
ATOM 1895 C CA . ALA A 1 238 ? 87.717 -19.173 -97.196 1.00 69.69 238 ALA A CA 1
ATOM 1896 C C . ALA A 1 238 ? 89.243 -19.281 -97.048 1.00 69.69 238 ALA A C 1
ATOM 1898 O O . ALA A 1 238 ? 89.941 -19.423 -98.047 1.00 69.69 238 ALA A O 1
ATOM 1899 N N . TYR A 1 239 ? 89.744 -19.343 -95.811 1.00 71.69 239 TYR A N 1
ATOM 1900 C CA . TYR A 1 239 ? 91.163 -19.566 -95.528 1.00 71.69 239 TYR A CA 1
ATOM 1901 C C . TYR A 1 239 ? 91.674 -20.909 -96.081 1.00 71.69 239 TYR A C 1
ATOM 1903 O O . TYR A 1 239 ? 92.761 -20.979 -96.648 1.00 71.69 239 TYR A O 1
ATOM 1911 N N . TYR A 1 240 ? 90.884 -21.983 -95.967 1.00 67.94 240 TYR A N 1
ATOM 1912 C CA . TYR A 1 240 ? 91.244 -23.284 -96.547 1.00 67.94 240 TYR A CA 1
ATOM 1913 C C . TYR A 1 240 ? 91.237 -23.291 -98.082 1.00 67.94 240 TYR A C 1
ATOM 1915 O O . TYR A 1 240 ? 92.022 -24.021 -98.682 1.00 67.94 240 TYR A O 1
ATOM 1923 N N . LEU A 1 241 ? 90.373 -22.497 -98.721 1.00 64.12 241 LEU A N 1
ATOM 1924 C CA . LEU A 1 241 ? 90.326 -22.360 -100.179 1.00 64.12 241 LEU A CA 1
ATOM 1925 C C . LEU A 1 241 ? 91.512 -21.553 -100.725 1.00 64.12 241 LEU A C 1
ATOM 1927 O O . LEU A 1 241 ? 92.022 -21.898 -101.787 1.00 64.12 241 LEU A O 1
ATOM 1931 N N . GLU A 1 242 ? 91.989 -20.543 -99.992 1.00 64.06 242 GLU A N 1
ATOM 1932 C CA . GLU A 1 242 ? 93.207 -19.793 -100.344 1.00 64.06 242 GLU A CA 1
ATOM 1933 C C . GLU A 1 242 ? 94.486 -20.639 -100.231 1.00 64.06 242 GLU A C 1
ATOM 1935 O O . GLU A 1 242 ? 95.457 -20.364 -100.924 1.00 64.06 242 GLU A O 1
ATOM 1940 N N . TYR A 1 243 ? 94.492 -21.696 -99.410 1.00 58.62 243 TYR A N 1
ATOM 1941 C CA . TYR A 1 243 ? 95.641 -22.603 -99.253 1.00 58.62 243 TYR A CA 1
ATOM 1942 C C . TYR A 1 243 ? 95.709 -23.725 -100.313 1.00 58.62 243 TYR A C 1
ATOM 1944 O O . TYR A 1 243 ? 96.645 -24.524 -100.307 1.00 58.62 243 TYR A O 1
ATOM 1952 N N . LEU A 1 244 ? 94.701 -23.826 -101.189 1.00 55.78 244 LEU A N 1
ATOM 1953 C CA . LEU A 1 244 ? 94.583 -24.832 -102.257 1.00 55.78 244 LEU A CA 1
ATOM 1954 C C . LEU A 1 244 ? 94.868 -24.265 -103.667 1.00 55.78 244 LEU A C 1
ATOM 1956 O O . LEU A 1 244 ? 94.658 -24.975 -104.654 1.00 55.78 244 LEU A O 1
ATOM 1960 N N . GLN A 1 245 ? 95.348 -23.019 -103.763 1.00 51.28 245 GLN A N 1
ATOM 1961 C CA . GLN A 1 245 ? 95.860 -22.367 -104.979 1.00 51.28 245 GLN A CA 1
ATOM 1962 C C . GLN A 1 245 ? 97.369 -22.136 -104.878 1.00 51.28 245 GLN A C 1
ATOM 1964 O O . GLN A 1 245 ? 98.021 -22.176 -105.946 1.00 51.28 245 GLN A O 1
#

Secondary structure (DSSP, 8-state):
-EEEEEEETTEEEEEEE--SS------TTSSHHHHHHHHHHHHH----GGGBPTT-SEEEEEEEETTEEEEEEEESS-EEEEEETTEEEEEES--SS--HHHHTTT---EE-SS-EE--S---TTS-SGGGSS-HHHHHHHHHHHTT-HHHHHHHHHHHHHHHHHHHHHHHHHHHHHHHHHHHHHHHHHHHHHHHHHHHHHHHHHHHHHHHHHHHHHHHHHHHHHHHHHHHHHHHHHHHHHHTT-

Mean predicted aligned error: 13.9 Å

Sequence (245 aa):
MELRIKNFQSIKNQTVALKGFTVLEGKSDCGKSALRRALDSLLFNSWDNAYLRKDTRTCELSLSYDDVTITQLKGSENSYALEQNGKRRFFDKVGTETPDAIKDLGFSMFETSQEYYNVHITTQLEPLYMVTYTPTENTRILNSLFDIDVFGEATNMSVADMTSTGRTLKQKEAELDNISTKLFNARASAKSKEKDLKALERIYAELKMVTDALEVKEALTVDKKKLKRIDKRIEAVAYYLEYLQ

pLDDT: mean 86.82, std 8.5, range [51.28, 97.44]

Radius of gyration: 53.48 Å; Cα contacts (8 Å, |Δi|>4): 229; chains: 1; bounding box: 123×46×140 Å

Nearest PDB structures (foldseek):
  7w1m-assembly1_A  TM=5.670E-01  e=3.755E-02  Homo sapiens

Foldseek 3Di:
DKKWKDQFALDHTDIDDDDDDDDDDDDPPNCPVSSLVLVCCQLWVPDDPNRGHPPDQKIKIWDDDDQWIWIFIDGPFGWIWIGGPNDIDIGGPDDRGDDVVSVVVVSAFQDFPPDTHDLPGDDPPDDHGCPPPDPVVVVRSVCVVVVVVVVVVVVVVVVVVVVVVVVVVVVVVVVVVVVVVVVVVVVVVVVVVVVVVVVVVVVVVVVVVVVVVVVVVVVVVVVVVVVVVVVVVVVVVVVVVVVVD